Protein AF-A0A8I2YPY8-F1 (afdb_monomer)

Structure (mmCIF, N/CA/C/O backbone):
data_AF-A0A8I2YPY8-F1
#
_entry.id   AF-A0A8I2YPY8-F1
#
loop_
_atom_site.group_PDB
_atom_site.id
_atom_site.type_symbol
_atom_site.label_atom_id
_atom_site.label_alt_id
_atom_site.label_comp_id
_atom_site.label_asym_id
_atom_site.label_entity_id
_atom_site.label_seq_id
_atom_site.pdbx_PDB_ins_code
_atom_site.Cartn_x
_atom_site.Cartn_y
_atom_site.Cartn_z
_atom_site.occupancy
_atom_site.B_iso_or_equiv
_atom_site.auth_seq_id
_atom_site.auth_comp_id
_atom_site.auth_asym_id
_atom_site.auth_atom_id
_atom_site.pdbx_PDB_model_num
ATOM 1 N N . MET A 1 1 ? 16.211 -20.954 -18.886 1.00 26.58 1 MET A N 1
ATOM 2 C CA . MET A 1 1 ? 17.318 -21.276 -17.960 1.00 26.58 1 MET A CA 1
ATOM 3 C C . MET A 1 1 ? 17.696 -19.974 -17.268 1.00 26.58 1 MET A C 1
ATOM 5 O O . MET A 1 1 ? 18.416 -19.173 -17.843 1.00 26.58 1 MET A O 1
ATOM 9 N N . TYR A 1 2 ? 17.068 -19.686 -16.128 1.00 25.72 2 TYR A N 1
ATOM 10 C CA . TYR A 1 2 ? 17.196 -18.400 -15.440 1.00 25.72 2 TYR A CA 1
ATOM 11 C C . TYR A 1 2 ? 18.344 -18.496 -14.439 1.00 25.72 2 TYR A C 1
ATOM 13 O O . TYR A 1 2 ? 18.304 -19.330 -13.537 1.00 25.72 2 TYR A O 1
ATOM 21 N N . ARG A 1 3 ? 19.395 -17.694 -14.635 1.00 23.28 3 ARG A N 1
ATOM 22 C CA . ARG A 1 3 ? 20.468 -17.561 -13.651 1.00 23.28 3 ARG A CA 1
ATOM 23 C C . ARG A 1 3 ? 19.972 -16.679 -12.515 1.00 23.28 3 ARG A C 1
ATOM 25 O O . ARG A 1 3 ? 19.806 -15.475 -12.673 1.00 23.28 3 ARG A O 1
ATOM 32 N N . VAL A 1 4 ? 19.721 -17.347 -11.398 1.00 34.75 4 VAL A N 1
ATOM 33 C CA . VAL A 1 4 ? 19.635 -16.792 -10.054 1.00 34.75 4 VAL A CA 1
ATOM 34 C C . VAL A 1 4 ? 20.988 -16.155 -9.744 1.00 34.75 4 VAL A C 1
ATOM 36 O O . VAL A 1 4 ? 22.001 -16.849 -9.782 1.00 34.75 4 VAL A O 1
ATOM 39 N N . HIS A 1 5 ? 21.007 -14.854 -9.465 1.00 34.16 5 HIS A N 1
ATOM 40 C CA . HIS A 1 5 ? 22.050 -14.285 -8.622 1.00 34.16 5 HIS A CA 1
ATOM 41 C C . HIS A 1 5 ? 21.446 -14.102 -7.234 1.00 34.16 5 HIS A C 1
ATOM 43 O O . HIS A 1 5 ? 20.572 -13.265 -7.032 1.00 34.16 5 HIS A O 1
ATOM 49 N N . ASP A 1 6 ? 21.877 -14.998 -6.348 1.00 32.88 6 ASP A N 1
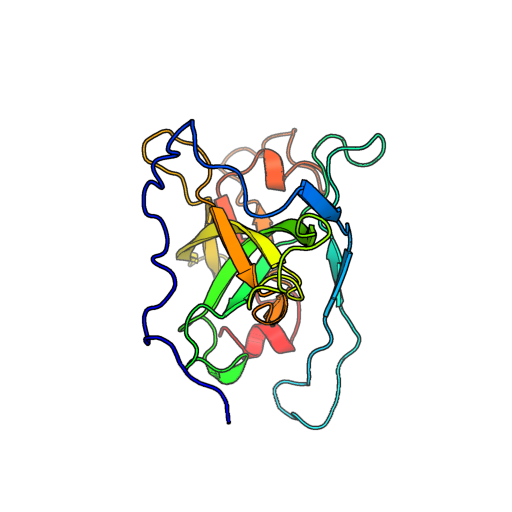ATOM 50 C CA . ASP A 1 6 ? 22.008 -14.834 -4.905 1.00 32.88 6 ASP A CA 1
ATOM 51 C C . ASP A 1 6 ? 20.816 -14.208 -4.186 1.00 32.88 6 ASP A C 1
ATOM 53 O O . ASP A 1 6 ? 20.856 -13.043 -3.807 1.00 32.88 6 ASP A O 1
ATOM 57 N N . GLY A 1 7 ? 19.762 -15.016 -4.004 1.00 31.50 7 GLY A N 1
ATOM 58 C CA . GLY A 1 7 ? 19.316 -15.544 -2.697 1.00 31.50 7 GLY A CA 1
ATOM 59 C C . GLY A 1 7 ? 19.233 -14.623 -1.474 1.00 31.50 7 GLY A C 1
ATOM 60 O O . GLY A 1 7 ? 19.036 -15.112 -0.364 1.00 31.50 7 GLY A O 1
ATOM 61 N N . HIS A 1 8 ? 19.374 -13.318 -1.638 1.00 29.94 8 HIS A N 1
ATOM 62 C CA . HIS A 1 8 ? 19.249 -12.338 -0.587 1.00 29.94 8 HIS A CA 1
ATOM 63 C C . HIS A 1 8 ? 17.938 -11.593 -0.809 1.00 29.94 8 HIS A C 1
ATOM 65 O O . HIS A 1 8 ? 17.768 -10.976 -1.865 1.00 29.94 8 HIS A O 1
ATOM 71 N N . PRO A 1 9 ? 17.004 -11.611 0.162 1.00 36.78 9 PRO A N 1
ATOM 72 C CA . PRO A 1 9 ? 15.927 -10.638 0.141 1.00 36.78 9 PRO A CA 1
ATOM 73 C C . PRO A 1 9 ? 16.576 -9.257 0.023 1.00 36.78 9 PRO A C 1
ATOM 75 O O . PRO A 1 9 ? 17.546 -8.972 0.733 1.00 36.78 9 PRO A O 1
ATOM 78 N N . LEU A 1 10 ? 16.082 -8.429 -0.907 1.00 41.66 10 LEU A N 1
ATOM 79 C CA . LEU A 1 10 ? 16.447 -7.014 -0.992 1.00 41.66 10 LEU A CA 1
ATOM 80 C C . LEU A 1 10 ? 16.488 -6.475 0.436 1.00 41.66 10 LEU A C 1
ATOM 82 O O . LEU A 1 10 ? 15.479 -6.539 1.129 1.00 41.66 10 LEU A O 1
ATOM 86 N N . GLN A 1 11 ? 17.663 -6.050 0.907 1.00 34.75 11 GLN A N 1
ATOM 87 C CA . GLN A 1 11 ? 17.856 -5.699 2.309 1.00 34.75 11 GLN A CA 1
ATOM 88 C C . GLN A 1 11 ? 16.895 -4.560 2.677 1.00 34.75 11 GLN A C 1
ATOM 90 O O . GLN A 1 11 ? 17.083 -3.404 2.289 1.00 34.75 11 GLN A O 1
ATOM 95 N N . ILE A 1 12 ? 15.830 -4.919 3.392 1.00 46.75 12 ILE A N 1
ATOM 96 C CA . ILE A 1 12 ? 14.710 -4.035 3.702 1.00 46.75 12 ILE A CA 1
ATOM 97 C C . ILE A 1 12 ? 15.176 -3.025 4.757 1.00 46.75 12 ILE A C 1
ATOM 99 O O . ILE A 1 12 ? 15.663 -3.397 5.823 1.00 46.75 12 ILE A O 1
ATOM 103 N N . GLY A 1 13 ? 15.023 -1.728 4.475 1.00 45.50 13 GLY A N 1
ATOM 104 C CA . GLY A 1 13 ? 15.116 -0.678 5.501 1.00 45.50 13 GLY A CA 1
ATOM 105 C C . GLY A 1 13 ? 16.490 -0.087 5.829 1.00 45.50 13 GLY A C 1
ATOM 106 O O . GLY A 1 13 ? 16.556 0.825 6.656 1.00 45.50 13 GLY A O 1
ATOM 107 N N . GLY A 1 14 ? 17.573 -0.497 5.164 1.00 46.59 14 GLY A N 1
ATOM 108 C CA . GLY A 1 14 ? 18.892 0.124 5.356 1.00 46.59 14 GLY A CA 1
ATOM 109 C C . GLY A 1 14 ? 18.934 1.614 4.947 1.00 46.59 14 GLY A C 1
ATOM 110 O O . GLY A 1 14 ? 18.171 2.045 4.068 1.00 46.59 14 GLY A O 1
ATOM 111 N N . PRO A 1 15 ? 19.793 2.453 5.560 1.00 47.84 15 PRO A N 1
ATOM 112 C CA . PRO A 1 15 ? 20.171 3.739 4.981 1.00 47.84 15 PRO A CA 1
ATOM 113 C C . PRO A 1 15 ? 20.923 3.467 3.673 1.00 47.84 15 PRO A C 1
ATOM 115 O O . PRO A 1 15 ? 22.018 2.914 3.696 1.00 47.84 15 PRO A O 1
ATOM 118 N N . ARG A 1 16 ? 20.345 3.834 2.526 1.00 59.84 16 ARG A N 1
ATOM 119 C CA . ARG A 1 16 ? 21.090 3.837 1.262 1.00 59.84 16 ARG A CA 1
ATOM 120 C C . ARG A 1 16 ? 21.824 5.169 1.186 1.00 59.84 16 ARG A C 1
ATOM 122 O O . ARG A 1 16 ? 21.185 6.212 1.068 1.00 59.84 16 ARG A O 1
ATOM 129 N N . GLN A 1 17 ? 23.143 5.136 1.353 1.00 47.81 17 GLN A N 1
ATOM 130 C CA . GLN A 1 17 ? 23.977 6.308 1.115 1.00 47.81 17 GLN A CA 1
ATOM 131 C C . GLN A 1 17 ? 23.918 6.617 -0.381 1.00 47.81 17 GLN A C 1
ATOM 133 O O . GLN A 1 17 ? 24.268 5.782 -1.208 1.00 47.81 17 GLN A O 1
ATOM 138 N N . TYR A 1 18 ? 23.402 7.794 -0.718 1.00 51.56 18 TYR A N 1
ATOM 139 C CA . TYR A 1 18 ? 23.468 8.320 -2.072 1.00 51.56 18 TYR A CA 1
ATOM 140 C C . TYR A 1 18 ? 24.890 8.840 -2.289 1.00 51.56 18 TYR A C 1
ATOM 142 O O . TYR A 1 18 ? 25.281 9.832 -1.672 1.00 51.56 18 TYR A O 1
ATOM 150 N N . LEU A 1 19 ? 25.677 8.150 -3.115 1.00 56.00 19 LEU A N 1
ATOM 151 C CA . LEU A 1 19 ? 26.929 8.695 -3.632 1.00 56.00 19 LEU A CA 1
ATOM 152 C C . LEU A 1 19 ? 26.553 9.740 -4.683 1.00 56.00 19 LEU A C 1
ATOM 154 O O . LEU A 1 19 ? 25.942 9.416 -5.696 1.00 56.00 19 LEU A O 1
ATOM 158 N N . ALA A 1 20 ? 26.864 11.005 -4.400 1.00 54.31 20 ALA A N 1
ATOM 159 C CA . ALA A 1 20 ? 26.335 12.149 -5.138 1.00 54.31 20 ALA A CA 1
ATOM 160 C C . ALA A 1 20 ? 26.723 12.214 -6.630 1.00 54.31 20 ALA A C 1
ATOM 162 O O . ALA A 1 20 ? 26.089 12.964 -7.367 1.00 54.31 20 ALA A O 1
ATOM 163 N N . ASP A 1 21 ? 27.687 11.398 -7.066 1.00 57.81 21 ASP A N 1
ATOM 164 C CA . ASP A 1 21 ? 28.259 11.397 -8.420 1.00 57.81 21 ASP A CA 1
ATOM 165 C C . ASP A 1 21 ? 27.916 10.155 -9.265 1.00 57.81 21 ASP A C 1
ATOM 167 O O . ASP A 1 21 ? 28.409 10.005 -10.387 1.00 57.81 21 ASP A O 1
ATOM 171 N N . GLU A 1 22 ? 27.062 9.248 -8.779 1.00 66.31 22 GLU A N 1
ATOM 172 C CA . GLU A 1 22 ? 26.645 8.106 -9.595 1.00 66.31 22 GLU A CA 1
ATOM 173 C C . GLU A 1 22 ? 25.542 8.502 -10.581 1.00 66.31 22 GLU A C 1
ATOM 175 O O . GLU A 1 22 ? 24.447 8.931 -10.212 1.00 66.31 22 GLU A O 1
ATOM 180 N N . HIS A 1 23 ? 25.831 8.328 -11.872 1.00 75.94 23 HIS A N 1
ATOM 181 C CA . HIS A 1 23 ? 24.826 8.461 -12.917 1.00 75.94 23 HIS A CA 1
ATOM 182 C C . HIS A 1 23 ? 23.748 7.398 -12.700 1.00 75.94 23 HIS A C 1
ATOM 184 O O . HIS A 1 23 ? 24.044 6.201 -12.665 1.00 75.94 23 HIS A O 1
ATOM 190 N N . LEU A 1 24 ? 22.488 7.828 -12.579 1.00 81.44 24 LEU A N 1
ATOM 191 C CA . LEU A 1 24 ? 21.370 6.894 -12.536 1.00 81.44 24 LEU A CA 1
ATOM 192 C C . LEU A 1 24 ? 21.391 6.047 -13.812 1.00 81.44 24 LEU A C 1
ATOM 194 O O . LEU A 1 24 ? 21.576 6.585 -14.906 1.00 81.44 24 LEU A O 1
ATOM 198 N N . PRO A 1 25 ? 21.137 4.735 -13.720 1.00 83.62 25 PRO A N 1
ATOM 199 C CA . PRO A 1 25 ? 21.186 3.877 -14.894 1.00 83.62 25 PRO A CA 1
ATOM 200 C C . PRO A 1 25 ? 19.948 4.044 -15.802 1.00 83.62 25 PRO A C 1
ATOM 202 O O . PRO A 1 25 ? 19.747 3.276 -16.739 1.00 83.62 25 PRO A O 1
ATOM 205 N N . PHE A 1 26 ? 19.098 5.036 -15.527 1.00 87.06 26 PHE A N 1
ATOM 206 C CA . PHE A 1 26 ? 17.907 5.403 -16.285 1.00 87.06 26 PHE A CA 1
ATOM 207 C C . PHE A 1 26 ? 17.817 6.926 -16.436 1.00 87.06 26 PHE A C 1
ATOM 209 O O . PHE A 1 26 ? 18.228 7.671 -15.551 1.00 87.06 26 PHE A O 1
ATOM 216 N N . GLU A 1 27 ? 17.223 7.392 -17.536 1.00 88.62 27 GLU A N 1
ATOM 217 C CA . GLU A 1 27 ? 17.021 8.831 -17.794 1.00 88.62 27 GLU A CA 1
ATOM 218 C C . GLU A 1 27 ? 15.615 9.299 -17.423 1.00 88.62 27 GLU A C 1
ATOM 220 O O . GLU A 1 27 ? 15.387 10.472 -17.126 1.00 88.62 27 GLU A O 1
ATOM 225 N N . LYS A 1 28 ? 14.632 8.399 -17.519 1.00 90.88 28 LYS A N 1
ATOM 226 C CA . LYS A 1 28 ? 13.213 8.735 -17.386 1.00 90.88 28 LYS A CA 1
ATOM 227 C C . LYS A 1 28 ? 12.480 7.663 -16.608 1.00 90.88 28 LYS A C 1
ATOM 229 O O . LYS A 1 28 ? 12.848 6.494 -16.644 1.00 90.88 28 LYS A O 1
ATOM 234 N N . LEU A 1 29 ? 11.390 8.068 -15.969 1.00 92.69 29 LEU A N 1
ATOM 235 C CA . LEU A 1 29 ? 10.408 7.159 -15.398 1.00 92.69 29 LEU A CA 1
ATOM 236 C C . LEU A 1 29 ? 9.106 7.300 -16.184 1.00 92.69 29 LEU A C 1
ATOM 238 O O . LEU A 1 29 ? 8.560 8.397 -16.295 1.00 92.69 29 LEU A O 1
ATOM 242 N N . GLN A 1 30 ? 8.595 6.193 -16.714 1.00 95.12 30 GLN A N 1
ATOM 243 C CA . GLN A 1 30 ? 7.176 6.105 -17.059 1.00 95.12 30 GLN A CA 1
ATOM 244 C C . GLN A 1 30 ? 6.395 5.822 -15.786 1.00 95.12 30 GLN A C 1
ATOM 246 O O . GLN A 1 30 ? 6.848 5.016 -14.978 1.00 95.12 30 GLN A O 1
ATOM 251 N N . THR A 1 31 ? 5.254 6.482 -15.595 1.00 96.12 31 THR A N 1
ATOM 252 C CA . THR A 1 31 ? 4.477 6.395 -14.356 1.00 96.12 31 THR A CA 1
ATOM 253 C C . THR A 1 31 ? 3.011 6.083 -14.631 1.00 96.12 31 THR A C 1
ATOM 255 O O . THR A 1 31 ? 2.462 6.437 -15.674 1.00 96.12 31 THR A O 1
ATOM 258 N N . TRP A 1 32 ? 2.376 5.408 -13.674 1.00 97.62 32 TRP A N 1
ATOM 259 C CA . TRP A 1 32 ? 0.960 5.050 -13.708 1.00 97.62 32 TRP A CA 1
ATOM 260 C C . TRP A 1 32 ? 0.282 5.444 -12.398 1.00 97.62 32 TRP A C 1
ATOM 262 O O . TRP A 1 32 ? 0.900 5.446 -11.333 1.00 97.62 32 TRP A O 1
ATOM 272 N N . HIS A 1 33 ? -1.015 5.751 -12.477 1.00 96.75 33 HIS A N 1
ATOM 273 C CA . HIS A 1 33 ? -1.816 6.170 -11.320 1.00 96.75 33 HIS A CA 1
ATOM 274 C C . HIS A 1 33 ? -2.813 5.123 -10.838 1.00 96.75 33 HIS A C 1
ATOM 276 O O . HIS A 1 33 ? -3.497 5.350 -9.840 1.00 96.75 33 HIS A O 1
ATOM 282 N N . LYS A 1 34 ? -2.930 4.004 -11.553 1.00 96.44 34 LYS A N 1
ATOM 283 C CA . LYS A 1 34 ? -3.838 2.907 -11.228 1.00 96.44 34 LYS A CA 1
ATOM 284 C C . LYS A 1 34 ? -3.232 1.579 -11.656 1.00 96.44 34 LYS A C 1
ATOM 286 O O . LYS A 1 34 ? -2.531 1.525 -12.664 1.00 96.44 34 LYS A O 1
ATOM 291 N N . VAL A 1 35 ? -3.564 0.523 -10.929 1.00 96.69 35 VAL A N 1
ATOM 292 C CA . VAL A 1 35 ? -3.343 -0.866 -11.338 1.00 96.69 35 VAL A CA 1
ATOM 293 C C . VAL A 1 35 ? -4.589 -1.681 -11.017 1.00 96.69 35 VAL A C 1
ATOM 295 O O . VAL A 1 35 ? -5.248 -1.447 -10.004 1.00 96.69 35 VAL A O 1
ATOM 298 N N . TYR A 1 36 ? -4.921 -2.617 -11.899 1.00 96.44 36 TYR A N 1
ATOM 299 C CA . TYR A 1 36 ? -5.995 -3.574 -11.680 1.00 96.44 36 TYR A CA 1
ATOM 300 C C . TYR A 1 36 ? -5.391 -4.876 -11.180 1.00 96.44 36 TYR A C 1
ATOM 302 O O . TYR A 1 36 ? -4.478 -5.420 -11.799 1.00 96.44 36 TYR A O 1
ATOM 310 N N . LEU A 1 37 ? -5.901 -5.362 -10.059 1.00 94.25 37 LEU A N 1
ATOM 311 C CA . LEU A 1 37 ? -5.469 -6.600 -9.445 1.00 94.25 37 LEU A CA 1
ATOM 312 C C . LEU A 1 37 ? -6.621 -7.595 -9.502 1.00 94.25 37 LEU A C 1
ATOM 314 O O . LEU A 1 37 ? -7.691 -7.339 -8.954 1.00 94.25 37 LEU A O 1
ATOM 318 N N . GLN A 1 38 ? -6.410 -8.722 -10.173 1.00 93.81 38 GLN A N 1
ATOM 319 C CA . GLN A 1 38 ? -7.383 -9.804 -10.215 1.00 93.81 38 GLN A CA 1
ATOM 320 C C . GLN A 1 38 ? -6.888 -10.970 -9.372 1.00 93.81 38 GLN A C 1
ATOM 322 O O . GLN A 1 38 ? -5.791 -11.486 -9.581 1.00 93.81 38 GLN A O 1
ATOM 327 N N . GLN A 1 39 ? -7.714 -11.373 -8.417 1.00 91.62 39 GLN A N 1
ATOM 328 C CA . GLN A 1 39 ? -7.437 -12.495 -7.534 1.00 91.62 39 GLN A CA 1
ATOM 329 C C . GLN A 1 39 ? -8.287 -13.704 -7.920 1.00 91.62 39 GLN A C 1
ATOM 331 O O . GLN A 1 39 ? -9.154 -13.631 -8.790 1.00 91.62 39 GLN A O 1
ATOM 336 N N . LYS A 1 40 ? -8.025 -14.827 -7.261 1.00 91.62 40 LYS A N 1
ATOM 337 C CA . LYS A 1 40 ? -8.838 -16.041 -7.331 1.00 91.62 40 LYS A CA 1
ATOM 338 C C . LYS A 1 40 ? -9.520 -16.250 -5.989 1.00 91.62 40 LYS A C 1
ATOM 340 O O . LYS A 1 40 ? -8.975 -15.817 -4.973 1.00 91.62 40 LYS A O 1
ATOM 345 N N . ALA A 1 41 ? -10.679 -16.900 -5.987 1.00 92.31 41 ALA A N 1
ATOM 346 C CA . ALA A 1 41 ? -11.388 -17.189 -4.749 1.00 92.31 41 ALA A CA 1
ATOM 347 C C . ALA A 1 41 ? -10.515 -18.037 -3.808 1.00 92.31 41 ALA A C 1
ATOM 349 O O . ALA A 1 41 ? -9.743 -18.897 -4.244 1.00 92.31 41 ALA A O 1
ATOM 350 N N . TYR A 1 42 ? -10.632 -17.781 -2.508 1.00 90.81 42 TYR A N 1
ATOM 351 C CA . TYR A 1 42 ? -9.841 -18.418 -1.463 1.00 90.81 42 TYR A CA 1
ATOM 352 C C . TYR A 1 42 ? -10.099 -19.927 -1.411 1.00 90.81 42 TYR A C 1
ATOM 354 O O . TYR A 1 42 ? -9.158 -20.711 -1.371 1.00 90.81 42 TYR A O 1
ATOM 362 N N . HIS A 1 43 ? -11.371 -20.338 -1.456 1.00 90.25 43 HIS A N 1
ATOM 363 C CA . HIS A 1 43 ? -11.767 -21.753 -1.407 1.00 90.25 43 HIS A CA 1
ATOM 364 C C . HIS A 1 43 ? -11.819 -22.435 -2.782 1.00 90.25 43 HIS A C 1
ATOM 366 O O . HIS A 1 43 ? -11.922 -23.656 -2.849 1.00 90.25 43 HIS A O 1
ATOM 372 N N . ASP A 1 44 ? -11.750 -21.665 -3.869 1.00 91.62 44 ASP A N 1
ATOM 373 C CA . ASP A 1 44 ? -11.741 -22.182 -5.235 1.00 91.62 44 ASP A CA 1
ATOM 374 C C . ASP A 1 44 ? -10.762 -21.384 -6.104 1.00 91.62 44 ASP A C 1
ATOM 376 O O . ASP A 1 44 ? -11.094 -20.373 -6.727 1.00 91.62 44 ASP A O 1
ATOM 380 N N . HIS A 1 45 ? -9.530 -21.883 -6.186 1.00 86.06 45 HIS A N 1
ATOM 381 C CA . HIS A 1 45 ? -8.454 -21.259 -6.955 1.00 86.06 45 HIS A CA 1
ATOM 382 C C . HIS A 1 45 ? -8.625 -21.361 -8.483 1.00 86.06 45 HIS A C 1
ATOM 384 O O . HIS A 1 45 ? -7.753 -20.902 -9.237 1.00 86.06 45 HIS A O 1
ATOM 390 N N . THR A 1 46 ? -9.707 -21.971 -8.966 1.00 91.56 46 THR A N 1
ATOM 391 C CA . THR A 1 46 ? -10.050 -21.974 -10.392 1.00 91.56 46 THR A CA 1
ATOM 392 C C . THR A 1 46 ? -10.936 -20.791 -10.761 1.00 91.56 46 THR A C 1
ATOM 394 O O . THR A 1 46 ? -10.847 -20.303 -11.887 1.00 91.56 46 THR A O 1
ATOM 397 N N . THR A 1 47 ? -11.693 -20.258 -9.798 1.00 94.44 47 THR A N 1
ATOM 398 C CA . THR A 1 47 ? -12.616 -19.146 -10.013 1.00 94.44 47 THR A CA 1
ATOM 399 C C . THR A 1 47 ? -11.900 -17.796 -9.872 1.00 94.44 47 THR A C 1
ATOM 401 O O . THR A 1 47 ? -11.457 -17.445 -8.771 1.00 94.44 47 THR A O 1
ATOM 404 N N . PRO A 1 48 ? -11.775 -17.001 -10.954 1.00 94.06 48 PRO A N 1
ATOM 405 C CA . PRO A 1 48 ? -11.291 -15.632 -10.859 1.00 94.06 48 PRO A CA 1
ATOM 406 C C . PRO A 1 48 ? -12.351 -14.734 -10.212 1.00 94.06 48 PRO A C 1
ATOM 408 O O . PRO A 1 48 ? -13.540 -14.818 -10.516 1.00 94.06 48 PRO A O 1
ATOM 411 N N . LEU A 1 49 ? -11.907 -13.838 -9.339 1.00 93.62 49 LEU A N 1
ATOM 412 C CA . LEU A 1 49 ? -12.737 -12.797 -8.743 1.00 93.62 49 LEU A CA 1
ATOM 413 C C . LEU A 1 49 ? -12.786 -11.561 -9.657 1.00 93.62 49 LEU A C 1
ATOM 415 O O . LEU A 1 49 ? -11.943 -11.410 -10.552 1.00 93.62 49 LEU A O 1
ATOM 419 N N . PRO A 1 50 ? -13.743 -10.642 -9.446 1.00 94.19 50 PRO A N 1
ATOM 420 C CA . PRO A 1 50 ? -13.699 -9.326 -10.070 1.00 94.19 50 PRO A CA 1
ATOM 421 C C . PRO A 1 50 ? -12.378 -8.609 -9.769 1.00 94.19 50 PRO A C 1
ATOM 423 O O . PRO A 1 50 ? -11.840 -8.696 -8.665 1.00 94.19 50 PRO A O 1
ATOM 426 N N . SER A 1 51 ? -11.848 -7.879 -10.750 1.00 94.75 51 SER A N 1
ATOM 427 C CA . SER A 1 51 ? -10.632 -7.093 -10.549 1.00 94.75 51 SER A CA 1
ATOM 428 C C . SER A 1 51 ? -10.877 -5.931 -9.588 1.00 94.75 51 SER A C 1
ATOM 430 O O . SER A 1 51 ? -11.834 -5.171 -9.757 1.00 94.75 51 SER A O 1
ATOM 432 N N . GLN A 1 52 ? -9.960 -5.725 -8.654 1.00 94.06 52 GLN A N 1
ATOM 433 C CA . GLN A 1 52 ? -9.932 -4.569 -7.769 1.00 94.06 52 GLN A CA 1
ATOM 434 C C . GLN A 1 52 ? -9.005 -3.496 -8.342 1.00 94.06 52 GLN A C 1
ATOM 436 O O . GLN A 1 52 ? -7.935 -3.798 -8.870 1.00 94.06 52 GLN A O 1
ATOM 441 N N . THR A 1 53 ? -9.407 -2.229 -8.249 1.00 96.44 53 THR A N 1
ATOM 442 C CA . THR A 1 53 ? -8.567 -1.102 -8.683 1.00 96.44 53 THR A CA 1
ATOM 443 C C . THR A 1 53 ? -7.784 -0.559 -7.496 1.00 96.44 53 THR A C 1
ATOM 445 O O . THR A 1 53 ? -8.398 -0.086 -6.543 1.00 96.44 53 THR A O 1
ATOM 448 N N . LEU A 1 54 ? -6.456 -0.550 -7.589 1.00 96.88 54 LEU A N 1
ATOM 449 C CA . LEU A 1 54 ? -5.574 0.158 -6.661 1.00 96.88 54 LEU A CA 1
ATOM 450 C C . LEU A 1 54 ? -5.139 1.487 -7.277 1.00 96.88 54 LEU A C 1
ATOM 452 O O . LEU A 1 54 ? -4.730 1.541 -8.438 1.00 96.88 54 LEU A O 1
ATOM 456 N N . ASN A 1 55 ? -5.220 2.561 -6.501 1.00 96.56 55 ASN A N 1
ATOM 457 C CA . ASN A 1 55 ? -4.923 3.927 -6.909 1.00 96.56 55 ASN A CA 1
ATOM 458 C C . ASN A 1 55 ? -3.602 4.402 -6.303 1.00 96.56 55 ASN A C 1
ATOM 460 O O . ASN A 1 55 ? -3.322 4.194 -5.124 1.00 96.56 55 ASN A O 1
ATOM 464 N N . VAL A 1 56 ? -2.816 5.082 -7.134 1.00 96.06 56 VAL A N 1
ATOM 465 C CA . VAL A 1 56 ? -1.508 5.662 -6.811 1.00 96.06 56 VAL A CA 1
ATOM 466 C C . VAL A 1 56 ? -1.400 7.028 -7.488 1.00 96.06 56 VAL A C 1
ATOM 468 O O . VAL A 1 56 ? -0.583 7.275 -8.377 1.00 96.06 56 VAL A O 1
ATOM 471 N N . CYS A 1 57 ? -2.323 7.914 -7.135 1.00 94.25 57 CYS A N 1
ATOM 472 C CA . CYS A 1 57 ? -2.453 9.221 -7.757 1.00 94.25 57 CYS A CA 1
ATOM 473 C C . CYS A 1 57 ? -1.761 10.286 -6.894 1.00 94.25 57 CYS A C 1
ATOM 475 O O . CYS A 1 57 ? -2.101 10.417 -5.715 1.00 94.25 57 CYS A O 1
ATOM 477 N N . PRO A 1 58 ? -0.804 11.057 -7.442 1.00 93.88 58 PRO A N 1
ATOM 478 C CA . PRO A 1 58 ? -0.231 12.193 -6.737 1.00 93.88 58 PRO A CA 1
ATOM 479 C C . PRO A 1 58 ? -1.277 13.289 -6.491 1.00 93.88 58 PRO A C 1
ATOM 481 O O . PRO A 1 58 ? -2.376 13.233 -7.051 1.00 93.88 58 PRO A O 1
ATOM 484 N N . PRO A 1 59 ? -0.952 14.291 -5.655 1.00 94.88 59 PRO A N 1
ATOM 485 C CA . PRO A 1 59 ? -1.821 15.434 -5.443 1.00 94.88 59 PRO A CA 1
ATOM 486 C C . PRO A 1 59 ? -2.305 16.069 -6.747 1.00 94.88 59 PRO A C 1
ATOM 488 O O . PRO A 1 59 ? -1.517 16.343 -7.650 1.00 94.88 59 PRO A O 1
ATOM 491 N N . ASN A 1 60 ? -3.608 16.311 -6.827 1.00 92.56 60 ASN A N 1
ATOM 492 C CA . ASN A 1 60 ? -4.266 17.000 -7.932 1.00 92.56 60 ASN A CA 1
ATOM 493 C C . ASN A 1 60 ? -5.465 17.809 -7.385 1.00 92.56 60 ASN A C 1
ATOM 495 O O . ASN A 1 60 ? -5.751 17.712 -6.187 1.00 92.56 60 ASN A O 1
ATOM 499 N N . PRO A 1 61 ? -6.165 18.612 -8.206 1.00 92.75 61 PRO A N 1
ATOM 500 C CA . PRO A 1 61 ? -7.279 19.434 -7.726 1.00 92.75 61 PRO A CA 1
ATOM 501 C C . PRO A 1 61 ? -8.396 18.653 -7.007 1.00 92.75 61 PRO A C 1
ATOM 503 O O . PRO A 1 61 ? -8.953 19.153 -6.033 1.00 92.75 61 PRO A O 1
ATOM 506 N N . ASP A 1 62 ? -8.676 17.411 -7.414 1.00 89.50 62 ASP A N 1
ATOM 507 C CA . ASP A 1 62 ? -9.698 16.560 -6.783 1.00 89.50 62 ASP A CA 1
ATOM 508 C C . ASP A 1 62 ? -9.198 15.880 -5.492 1.00 89.50 62 ASP A C 1
ATOM 510 O O . ASP A 1 62 ? -9.978 15.577 -4.577 1.00 89.50 62 ASP A O 1
ATOM 514 N N . TRP A 1 63 ? -7.886 15.648 -5.416 1.00 90.50 63 TRP A N 1
ATOM 515 C CA . TRP A 1 63 ? -7.180 14.941 -4.351 1.00 90.50 63 TRP A CA 1
ATOM 516 C C . TRP A 1 63 ? -5.962 15.745 -3.903 1.00 90.50 63 TRP A C 1
ATOM 518 O O . TRP A 1 63 ? -4.830 15.412 -4.234 1.00 90.50 63 TRP A O 1
ATOM 528 N N . LEU A 1 64 ? -6.168 16.787 -3.093 1.00 93.00 64 LEU A N 1
ATOM 529 C CA . LEU A 1 64 ? -5.096 17.695 -2.646 1.00 93.00 64 LEU A CA 1
ATOM 530 C C . LEU A 1 64 ? -3.938 17.008 -1.900 1.00 93.00 64 LEU A C 1
ATOM 532 O O . LEU A 1 64 ? -2.854 17.575 -1.773 1.00 93.00 64 LEU A O 1
ATOM 536 N N . LYS A 1 65 ? -4.165 15.804 -1.367 1.00 93.38 65 LYS A N 1
ATOM 537 C CA . LYS A 1 65 ? -3.147 14.986 -0.690 1.00 93.38 65 LYS A CA 1
ATOM 538 C C . LYS A 1 65 ? -2.740 13.738 -1.478 1.00 93.38 65 LYS A C 1
ATOM 540 O O . LYS A 1 65 ? -1.956 12.930 -0.985 1.00 93.38 65 LYS A O 1
ATOM 545 N N . GLY A 1 66 ? -3.223 13.616 -2.710 1.00 94.31 66 GLY A N 1
ATOM 546 C CA . GLY A 1 66 ? -3.138 12.406 -3.513 1.00 94.31 66 GLY A CA 1
ATOM 547 C C . GLY A 1 66 ? -4.133 11.341 -3.056 1.00 94.31 66 GLY A C 1
ATOM 548 O O . GLY A 1 66 ? -4.863 11.511 -2.076 1.00 94.31 66 GLY A O 1
ATOM 549 N N . ARG A 1 67 ? -4.168 10.239 -3.798 1.00 94.44 67 ARG A N 1
ATOM 550 C CA . ARG A 1 67 ? -4.977 9.058 -3.505 1.00 94.44 67 ARG A CA 1
ATOM 551 C C . ARG A 1 67 ? -4.088 7.831 -3.597 1.00 94.44 67 ARG A C 1
ATOM 553 O O . ARG A 1 67 ? -3.647 7.475 -4.688 1.00 94.44 67 ARG A O 1
ATOM 560 N N . TYR A 1 68 ? -3.858 7.208 -2.454 1.00 96.25 68 TYR A N 1
ATOM 561 C CA . TYR A 1 68 ? -2.918 6.111 -2.300 1.00 96.25 68 TYR A CA 1
ATOM 562 C C . TYR A 1 68 ? -3.608 4.977 -1.559 1.00 96.25 68 TYR A C 1
ATOM 564 O O . TYR A 1 68 ? -3.957 5.128 -0.388 1.00 96.25 68 TYR A O 1
ATOM 572 N N . ASP A 1 69 ? -3.834 3.871 -2.256 1.00 96.94 69 ASP A N 1
ATOM 573 C CA . ASP A 1 69 ? -4.396 2.674 -1.645 1.00 96.94 69 ASP A CA 1
ATOM 574 C C . ASP A 1 69 ? -3.281 1.860 -0.972 1.00 96.94 69 ASP A C 1
ATOM 576 O O . ASP A 1 69 ? -2.118 1.882 -1.392 1.00 96.94 69 ASP A O 1
ATOM 580 N N . ALA A 1 70 ? -3.636 1.142 0.092 1.00 97.25 70 ALA A N 1
ATOM 581 C CA . ALA A 1 70 ? -2.748 0.175 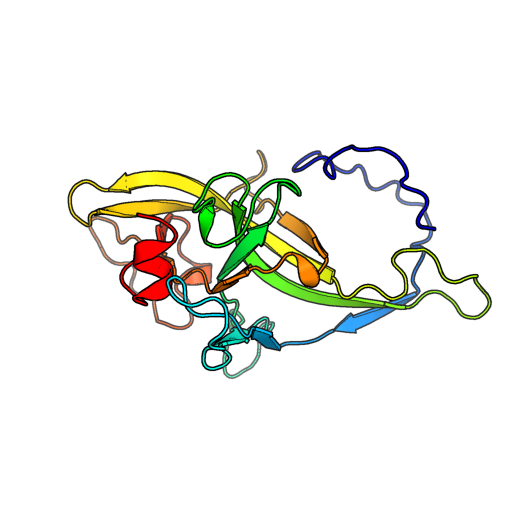0.716 1.00 97.25 70 ALA A CA 1
ATOM 582 C C . ALA A 1 70 ? -2.953 -1.216 0.110 1.00 97.25 70 ALA A C 1
ATOM 584 O O . ALA A 1 70 ? -4.046 -1.568 -0.332 1.00 97.25 70 ALA A O 1
ATOM 585 N N . ALA A 1 71 ? -1.887 -2.005 0.075 1.00 97.38 71 ALA A N 1
ATOM 586 C CA . ALA A 1 71 ? -1.868 -3.334 -0.505 1.00 97.38 71 ALA A CA 1
ATOM 587 C C . ALA A 1 71 ? -1.007 -4.285 0.325 1.00 97.38 71 ALA A C 1
ATOM 589 O O . ALA A 1 71 ? -0.075 -3.870 1.019 1.00 97.38 71 ALA A O 1
ATOM 590 N N . PHE A 1 72 ? -1.310 -5.573 0.204 1.00 97.00 72 PHE A N 1
ATOM 591 C CA . PHE A 1 72 ? -0.419 -6.634 0.643 1.00 97.00 72 PHE A CA 1
ATOM 592 C C . PHE A 1 72 ? 0.664 -6.848 -0.407 1.00 97.00 72 PHE A C 1
ATOM 594 O O . PHE A 1 72 ? 0.370 -6.986 -1.601 1.00 97.00 72 PHE A O 1
ATOM 601 N N . VAL A 1 73 ? 1.909 -6.887 0.048 1.00 96.94 73 VAL A N 1
ATOM 602 C CA . VAL A 1 73 ? 3.097 -7.104 -0.775 1.00 96.94 73 VAL A CA 1
ATOM 603 C C . VAL A 1 73 ? 3.779 -8.369 -0.289 1.00 96.94 73 VAL A C 1
ATOM 605 O O . VAL A 1 73 ? 4.050 -8.499 0.902 1.00 96.94 73 VAL A O 1
ATOM 608 N N . ASN A 1 74 ? 4.062 -9.298 -1.198 1.00 96.38 74 ASN A N 1
ATOM 609 C CA . ASN A 1 74 ? 4.865 -10.464 -0.859 1.00 96.38 74 ASN A CA 1
ATOM 610 C C . ASN A 1 74 ? 6.314 -10.033 -0.622 1.00 96.38 74 ASN A C 1
ATOM 612 O O . ASN A 1 74 ? 6.902 -9.414 -1.511 1.00 96.38 74 ASN A O 1
ATOM 616 N N . ILE A 1 75 ? 6.865 -10.339 0.548 1.00 94.69 75 ILE A N 1
ATOM 617 C CA . ILE A 1 75 ? 8.261 -10.036 0.911 1.00 94.69 75 ILE A CA 1
ATOM 618 C C . ILE A 1 75 ? 9.088 -11.303 1.148 1.00 94.69 75 ILE A C 1
ATOM 620 O O . ILE A 1 75 ? 10.296 -11.209 1.345 1.00 94.69 75 ILE A O 1
ATOM 624 N N . ASP A 1 76 ? 8.441 -12.466 1.105 1.00 94.50 76 ASP A N 1
ATOM 625 C CA . ASP A 1 76 ? 9.062 -13.781 1.171 1.00 94.50 76 ASP A CA 1
ATOM 626 C C . ASP A 1 76 ? 8.610 -14.614 -0.037 1.00 94.50 76 ASP A C 1
ATOM 628 O O . ASP A 1 76 ? 7.421 -14.8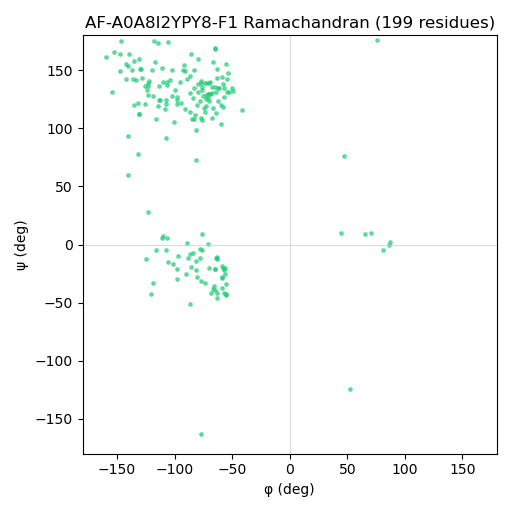61 -0.242 1.00 94.50 76 ASP A O 1
ATOM 632 N N . ASP A 1 77 ? 9.561 -15.062 -0.852 1.00 90.00 77 ASP A N 1
ATOM 633 C CA . ASP A 1 77 ? 9.280 -15.861 -2.047 1.00 90.00 77 ASP A CA 1
ATOM 634 C C . ASP A 1 77 ? 8.666 -17.231 -1.722 1.00 90.00 77 ASP A C 1
ATOM 636 O O . ASP A 1 77 ? 8.003 -17.830 -2.575 1.00 90.00 77 ASP A O 1
ATOM 640 N N . MET A 1 78 ? 8.842 -17.720 -0.492 1.00 93.75 78 MET A N 1
ATOM 641 C CA . MET A 1 78 ? 8.231 -18.965 -0.029 1.00 93.75 78 MET A CA 1
ATOM 642 C C . MET A 1 78 ? 6.779 -18.782 0.414 1.00 93.75 78 MET A C 1
ATOM 644 O O . MET A 1 78 ? 6.005 -19.748 0.404 1.00 93.75 78 MET A O 1
ATOM 648 N N . ALA A 1 79 ? 6.385 -17.558 0.768 1.00 93.88 79 ALA A N 1
ATOM 649 C CA . ALA A 1 79 ? 5.036 -17.264 1.210 1.00 93.88 79 ALA A CA 1
ATOM 650 C C . ALA A 1 79 ? 4.061 -17.219 0.028 1.00 93.88 79 ALA A C 1
ATOM 652 O O . ALA A 1 79 ? 4.315 -16.646 -1.037 1.00 93.88 79 ALA A O 1
ATOM 653 N N . LYS A 1 80 ? 2.901 -17.848 0.222 1.00 92.81 80 LYS A N 1
ATOM 654 C CA . LYS A 1 80 ? 1.873 -18.004 -0.806 1.00 92.81 80 LYS A CA 1
ATOM 655 C C . LYS A 1 80 ? 0.620 -17.270 -0.385 1.00 92.81 80 LYS A C 1
ATOM 657 O O . LYS A 1 80 ? -0.119 -17.739 0.472 1.00 92.81 80 LYS A O 1
ATOM 662 N N . TRP A 1 81 ? 0.328 -16.152 -1.031 1.00 91.75 81 TRP A N 1
ATOM 663 C CA . TRP A 1 81 ? -0.968 -15.505 -0.864 1.00 91.75 81 TRP A CA 1
ATOM 664 C C . TRP A 1 81 ? -2.092 -16.329 -1.522 1.00 91.75 81 TRP A C 1
ATOM 666 O O . TRP A 1 81 ? -1.901 -16.792 -2.650 1.00 91.75 81 TRP A O 1
ATOM 676 N N . PRO A 1 82 ? -3.280 -16.468 -0.904 1.00 92.62 82 PRO A N 1
ATOM 677 C CA . PRO A 1 82 ? -3.663 -16.001 0.437 1.00 92.62 82 PRO A CA 1
ATOM 678 C C . PRO A 1 82 ? -3.391 -17.010 1.573 1.00 92.62 82 PRO A C 1
ATOM 680 O O . PRO A 1 82 ? -3.727 -16.734 2.717 1.00 92.62 82 PRO A O 1
ATOM 683 N N . LEU A 1 83 ? -2.822 -18.182 1.278 1.00 91.94 83 LEU A N 1
ATOM 684 C CA . LEU A 1 83 ? -2.687 -19.309 2.215 1.00 91.94 83 LEU A CA 1
ATOM 685 C C . LEU A 1 83 ? -1.751 -19.040 3.404 1.00 91.94 83 LEU A C 1
ATOM 687 O O . LEU A 1 83 ? -2.021 -19.511 4.501 1.00 91.94 83 LEU A O 1
ATOM 691 N N . SER A 1 84 ? -0.670 -18.285 3.199 1.00 94.06 84 SER A N 1
ATOM 692 C CA . SER A 1 84 ? 0.267 -17.884 4.262 1.00 94.06 84 SER A CA 1
ATOM 693 C C . SER A 1 84 ? -0.257 -16.725 5.121 1.00 94.06 84 SER A C 1
ATOM 695 O O . SER A 1 84 ? 0.398 -16.317 6.075 1.00 94.06 84 SER A O 1
ATOM 697 N N . GLY A 1 85 ? -1.419 -16.159 4.786 1.00 93.19 85 GLY A N 1
ATOM 698 C CA . GLY A 1 85 ? -1.977 -15.000 5.470 1.00 93.19 85 GLY A CA 1
ATOM 699 C C . GLY A 1 85 ? -0.997 -13.834 5.578 1.00 93.19 85 GLY A C 1
ATOM 700 O O . GLY A 1 85 ? -0.500 -13.343 4.567 1.00 93.19 85 GLY A O 1
ATOM 701 N N . LEU A 1 86 ? -0.747 -13.367 6.804 1.00 93.75 86 LEU A N 1
ATOM 702 C CA . LEU A 1 86 ? 0.177 -12.255 7.072 1.00 93.75 86 LEU A CA 1
ATOM 703 C C . LEU A 1 86 ? 1.648 -12.687 7.117 1.00 93.75 86 LEU A C 1
ATOM 705 O O . LEU A 1 86 ? 2.534 -11.836 7.066 1.00 93.75 86 LEU A O 1
ATOM 709 N N . GLU A 1 87 ? 1.931 -13.985 7.211 1.00 94.75 87 GLU A N 1
ATOM 710 C CA . GLU A 1 87 ? 3.301 -14.487 7.223 1.00 94.75 87 GLU A CA 1
ATOM 711 C C . GLU A 1 87 ? 3.938 -14.304 5.840 1.00 94.75 87 GLU A C 1
ATOM 713 O O . GLU A 1 87 ? 3.334 -14.630 4.815 1.00 94.75 87 GLU A O 1
ATOM 718 N N . GLY A 1 88 ? 5.138 -13.715 5.805 1.00 94.50 88 GLY A N 1
ATOM 719 C CA . GLY A 1 88 ? 5.853 -13.400 4.564 1.00 94.50 88 GLY A CA 1
ATOM 720 C C . GLY A 1 88 ? 5.244 -12.267 3.727 1.00 94.50 88 GLY A C 1
ATOM 721 O O . GLY A 1 88 ? 5.685 -12.027 2.602 1.00 94.50 88 GLY A O 1
ATOM 722 N N . HIS A 1 89 ? 4.263 -11.537 4.267 1.00 95.69 89 HIS A N 1
ATOM 723 C CA . HIS A 1 89 ? 3.606 -10.424 3.586 1.00 95.69 89 HIS A CA 1
ATOM 724 C C . HIS A 1 89 ? 3.716 -9.128 4.395 1.00 95.69 89 HIS A C 1
ATOM 726 O O . HIS A 1 89 ? 3.530 -9.105 5.610 1.00 95.69 89 HIS A O 1
ATOM 732 N N . ALA A 1 90 ? 3.974 -8.020 3.706 1.00 95.75 90 ALA A N 1
ATOM 733 C CA . ALA A 1 90 ? 3.945 -6.680 4.279 1.00 95.75 90 ALA A CA 1
ATOM 734 C C . ALA A 1 90 ? 2.653 -5.951 3.896 1.00 95.75 90 ALA A C 1
ATOM 736 O O . ALA A 1 90 ? 2.106 -6.159 2.811 1.00 95.75 90 ALA A O 1
ATOM 737 N N . VAL A 1 91 ? 2.196 -5.048 4.766 1.00 96.88 91 VAL A N 1
ATOM 738 C CA . VAL A 1 91 ? 1.153 -4.072 4.431 1.00 96.88 91 VAL A CA 1
ATOM 739 C C . VAL A 1 91 ? 1.836 -2.763 4.069 1.00 96.88 91 VAL A C 1
ATOM 741 O O . VAL A 1 91 ? 2.551 -2.181 4.888 1.00 96.88 91 VAL A O 1
ATOM 744 N N . CYS A 1 92 ? 1.602 -2.285 2.850 1.00 97.19 92 CYS A N 1
ATOM 745 C CA . CYS A 1 92 ? 2.267 -1.100 2.322 1.00 97.19 92 CYS A CA 1
ATOM 746 C C . CYS A 1 92 ? 1.264 -0.153 1.659 1.00 97.19 92 CYS A C 1
ATOM 748 O O . CYS A 1 92 ? 0.361 -0.594 0.956 1.00 97.19 92 CYS A O 1
ATOM 750 N N . GLU A 1 93 ? 1.439 1.155 1.824 1.00 97.31 93 GLU A N 1
ATOM 751 C CA . GLU A 1 93 ? 0.746 2.165 1.023 1.00 97.31 93 GLU A CA 1
ATOM 752 C C . GLU A 1 93 ? 1.510 2.391 -0.280 1.00 97.31 93 GLU A C 1
ATOM 754 O O . GLU A 1 93 ? 2.710 2.677 -0.277 1.00 97.31 93 GLU A O 1
ATOM 759 N N . LEU A 1 94 ? 0.819 2.274 -1.410 1.00 97.31 94 LEU A N 1
ATOM 760 C CA . LEU A 1 94 ? 1.428 2.463 -2.719 1.00 97.31 94 LEU A CA 1
ATOM 761 C C . LEU A 1 94 ? 1.639 3.956 -2.979 1.00 97.31 94 LEU A C 1
ATOM 763 O O . LEU A 1 94 ? 0.729 4.750 -2.780 1.00 97.31 94 LEU A O 1
ATOM 767 N N . ARG A 1 95 ? 2.826 4.362 -3.439 1.00 95.94 95 ARG A N 1
ATOM 768 C CA . ARG A 1 95 ? 3.196 5.783 -3.602 1.00 95.94 95 ARG A CA 1
ATOM 769 C C . ARG A 1 95 ? 3.528 6.176 -5.033 1.00 95.94 95 ARG A C 1
ATOM 771 O O . ARG A 1 95 ? 3.245 7.308 -5.421 1.00 95.94 95 ARG A O 1
ATOM 778 N N . LEU A 1 96 ? 4.107 5.266 -5.811 1.00 96.88 96 LEU A N 1
ATOM 779 C CA . LEU A 1 96 ? 4.370 5.468 -7.235 1.00 96.88 96 LEU A CA 1
ATOM 780 C C . LEU A 1 96 ? 4.419 4.118 -7.945 1.00 96.88 96 LEU A C 1
ATOM 782 O O . LEU A 1 96 ? 5.146 3.241 -7.496 1.00 96.88 96 LEU A O 1
ATOM 786 N N . ILE A 1 97 ? 3.712 3.967 -9.063 1.00 97.62 97 ILE A N 1
ATOM 787 C CA . ILE A 1 97 ? 3.917 2.847 -9.991 1.00 97.62 97 ILE A CA 1
ATOM 788 C C . ILE A 1 97 ? 4.720 3.384 -11.161 1.00 97.62 97 ILE A C 1
ATOM 790 O O . ILE A 1 97 ? 4.344 4.407 -11.741 1.00 97.62 97 ILE A O 1
ATOM 794 N N . PHE A 1 98 ? 5.823 2.725 -11.494 1.00 96.00 98 PHE A N 1
ATOM 795 C CA . PHE A 1 98 ? 6.732 3.227 -12.508 1.00 96.00 98 PHE A CA 1
ATOM 796 C C . PHE A 1 98 ? 7.521 2.135 -13.220 1.00 96.00 98 PHE A C 1
ATOM 798 O O . PHE A 1 98 ? 7.601 0.996 -12.776 1.00 96.00 98 PHE A O 1
ATOM 805 N N . ARG A 1 99 ? 8.125 2.517 -14.340 1.00 94.38 99 ARG A N 1
ATOM 806 C CA . ARG A 1 99 ? 9.082 1.719 -15.097 1.00 94.38 99 ARG A CA 1
ATOM 807 C C . ARG A 1 99 ? 10.244 2.635 -15.472 1.00 94.38 99 ARG A C 1
ATOM 809 O O . ARG A 1 99 ? 9.999 3.655 -16.129 1.00 94.38 99 ARG A O 1
ATOM 816 N N . PRO A 1 100 ? 11.475 2.334 -15.039 1.00 91.06 100 PRO A N 1
ATOM 817 C CA . PRO A 1 100 ? 12.636 3.107 -15.449 1.00 91.06 100 PRO A CA 1
ATOM 818 C C . PRO A 1 100 ? 12.947 2.879 -16.933 1.00 91.06 100 PRO A C 1
ATOM 820 O O . PRO A 1 100 ? 12.858 1.757 -17.421 1.00 91.06 100 PRO A O 1
ATOM 823 N N . ILE A 1 101 ? 13.319 3.936 -17.652 1.00 89.62 101 ILE A N 1
ATOM 824 C CA . ILE A 1 101 ? 13.729 3.869 -19.058 1.00 89.62 101 ILE A CA 1
ATOM 825 C C . ILE A 1 101 ? 15.244 4.104 -19.133 1.00 89.62 101 ILE A C 1
ATOM 827 O O . ILE A 1 101 ? 15.686 5.205 -18.777 1.00 89.62 101 ILE A O 1
ATOM 831 N N . PRO A 1 102 ? 16.034 3.117 -19.597 1.00 87.19 102 PRO A N 1
ATOM 832 C CA . PRO A 1 102 ? 17.478 3.272 -19.739 1.00 87.19 102 PRO A CA 1
ATOM 833 C C . PRO A 1 102 ? 17.839 4.305 -20.825 1.00 87.19 102 PRO A C 1
ATOM 835 O O . PRO A 1 102 ? 17.037 4.547 -21.736 1.00 87.19 102 PRO A O 1
ATOM 838 N N . PRO A 1 103 ? 19.047 4.899 -20.764 1.00 87.19 103 PRO A N 1
ATOM 839 C CA . PRO A 1 103 ? 19.589 5.716 -21.845 1.00 87.19 103 PRO A CA 1
ATOM 840 C C . PRO A 1 103 ? 19.584 4.971 -23.183 1.00 87.19 103 PRO A C 1
ATOM 842 O O . PRO A 1 103 ? 19.788 3.753 -23.242 1.00 87.19 103 PRO A O 1
ATOM 845 N N . ARG A 1 104 ? 19.398 5.698 -24.290 1.00 84.31 104 ARG A N 1
ATOM 846 C CA . ARG A 1 104 ? 19.469 5.077 -25.624 1.00 84.31 104 ARG A CA 1
ATOM 847 C C . ARG A 1 104 ? 20.867 4.510 -25.869 1.00 84.31 104 ARG A C 1
ATOM 849 O O . ARG A 1 104 ? 21.860 5.189 -25.641 1.00 84.31 104 ARG A O 1
ATOM 856 N N . GLY A 1 105 ? 20.930 3.290 -26.396 1.00 82.00 105 GLY A N 1
ATOM 857 C CA . GLY A 1 105 ? 22.191 2.631 -26.746 1.00 82.00 105 GLY A CA 1
ATOM 858 C C . GLY A 1 105 ? 22.864 1.878 -25.596 1.00 82.00 105 GLY A C 1
ATOM 859 O O . GLY A 1 105 ? 23.897 1.256 -25.829 1.00 82.00 105 GLY A O 1
ATOM 860 N N . GLN A 1 106 ? 22.285 1.874 -24.390 1.00 79.12 106 GLN A N 1
ATOM 861 C CA . GLN A 1 106 ? 22.710 0.958 -23.332 1.00 79.12 106 GLN A CA 1
ATOM 862 C C . GLN A 1 106 ? 21.985 -0.393 -23.436 1.00 79.12 106 GLN A C 1
ATOM 864 O O . GLN A 1 106 ? 20.814 -0.434 -23.828 1.00 79.12 106 GLN A O 1
ATOM 869 N N . PRO A 1 107 ? 22.656 -1.508 -23.095 1.00 75.94 107 PRO A N 1
ATOM 870 C CA . PRO A 1 107 ? 22.015 -2.814 -23.050 1.00 75.94 107 PRO A CA 1
ATOM 871 C C . PRO A 1 107 ? 20.912 -2.843 -21.987 1.00 75.94 107 PRO A C 1
ATOM 873 O O . PRO A 1 107 ? 21.055 -2.268 -20.907 1.00 75.94 107 PRO A O 1
ATOM 876 N N . ALA A 1 108 ? 19.818 -3.546 -22.291 1.00 71.75 108 ALA A N 1
ATOM 877 C CA . ALA A 1 108 ? 18.739 -3.780 -21.342 1.00 71.75 108 ALA A CA 1
ATOM 878 C C . ALA A 1 108 ? 19.288 -4.494 -20.096 1.00 71.75 108 ALA A C 1
ATOM 880 O O . ALA A 1 108 ? 19.828 -5.599 -20.172 1.00 71.75 108 ALA A O 1
ATOM 881 N N . THR A 1 109 ? 19.169 -3.848 -18.941 1.00 74.69 109 THR A N 1
ATOM 882 C CA . THR A 1 109 ? 19.454 -4.453 -17.638 1.00 74.69 109 THR A CA 1
ATOM 883 C C . THR A 1 109 ? 18.270 -5.314 -17.205 1.00 74.69 109 THR A C 1
ATOM 885 O O . THR A 1 109 ? 17.143 -5.117 -17.660 1.00 74.69 109 THR A O 1
ATOM 888 N N . TRP A 1 110 ? 18.489 -6.252 -16.284 1.00 76.06 110 TRP A N 1
ATOM 889 C CA . TRP A 1 110 ? 17.445 -7.171 -15.812 1.00 76.06 110 TRP A CA 1
ATOM 890 C C . TRP A 1 110 ? 16.195 -6.472 -15.234 1.00 76.06 110 TRP A C 1
ATOM 892 O O . TRP A 1 110 ? 15.121 -7.063 -15.230 1.00 76.06 110 TRP A O 1
ATOM 902 N N . TRP A 1 111 ? 16.308 -5.214 -14.787 1.00 75.75 111 TRP A N 1
ATOM 903 C CA . TRP A 1 111 ? 15.195 -4.407 -14.270 1.00 75.75 111 TRP A CA 1
ATOM 904 C C . TRP A 1 111 ? 14.571 -3.452 -15.301 1.00 75.75 111 TRP A C 1
ATOM 906 O O . TRP A 1 111 ? 13.524 -2.870 -15.023 1.00 75.75 111 TRP A O 1
ATOM 916 N N . SER A 1 112 ? 15.177 -3.268 -16.478 1.00 75.44 112 SER A N 1
ATOM 917 C CA . SER A 1 112 ? 14.746 -2.256 -17.464 1.00 75.44 112 SER A CA 1
ATOM 918 C C . SER A 1 112 ? 13.344 -2.495 -18.050 1.00 75.44 112 SER A C 1
ATOM 920 O O . SER A 1 112 ? 12.675 -1.549 -18.469 1.00 75.44 112 SER A O 1
ATOM 922 N N . ASP A 1 113 ? 12.850 -3.733 -17.980 1.00 80.62 113 ASP A N 1
ATOM 923 C CA . ASP A 1 113 ? 11.493 -4.107 -18.398 1.00 80.62 113 ASP A CA 1
ATOM 924 C C . ASP A 1 113 ? 10.542 -4.398 -17.227 1.00 80.62 113 ASP A C 1
ATOM 926 O O . ASP A 1 113 ? 9.393 -4.794 -17.431 1.00 80.62 113 ASP A O 1
ATOM 930 N N . MET A 1 114 ? 10.978 -4.174 -15.986 1.00 90.00 114 MET A N 1
ATOM 931 C CA . MET A 1 114 ? 10.145 -4.426 -14.814 1.00 90.00 114 MET A CA 1
ATOM 932 C C . MET A 1 114 ? 9.265 -3.222 -14.485 1.00 90.00 114 MET A C 1
ATOM 934 O O . MET A 1 114 ? 9.735 -2.095 -14.333 1.00 90.00 114 MET A O 1
ATOM 938 N N . PHE A 1 115 ? 7.974 -3.480 -14.288 1.00 94.81 115 PHE A N 1
ATOM 939 C CA . PHE A 1 115 ? 7.108 -2.540 -13.588 1.00 94.81 115 PHE A CA 1
ATOM 940 C C . PHE A 1 115 ? 7.411 -2.623 -12.096 1.00 94.81 115 PHE A C 1
ATOM 942 O O . PHE A 1 115 ? 7.395 -3.705 -11.506 1.00 94.81 115 PHE A O 1
ATOM 949 N N . LEU A 1 116 ? 7.677 -1.473 -11.498 1.00 95.69 116 LEU A N 1
ATOM 950 C CA . LEU A 1 116 ? 8.043 -1.313 -10.104 1.00 95.69 116 LEU A CA 1
ATOM 951 C C . LEU A 1 116 ? 6.984 -0.489 -9.379 1.00 95.69 116 LEU A C 1
ATOM 953 O O . LEU A 1 116 ? 6.252 0.309 -9.973 1.00 95.69 116 LEU A O 1
ATOM 957 N N . VAL A 1 117 ? 6.933 -0.662 -8.067 1.00 96.88 117 VAL A N 1
ATOM 958 C CA . VAL A 1 117 ? 6.102 0.132 -7.178 1.00 96.88 117 VAL A CA 1
ATOM 959 C C . VAL A 1 117 ? 6.929 0.619 -5.999 1.00 96.88 117 VAL A C 1
ATOM 961 O O . VAL A 1 117 ? 7.519 -0.169 -5.266 1.00 96.88 117 VAL A O 1
ATOM 964 N N . TYR A 1 118 ? 6.984 1.935 -5.822 1.00 96.62 118 TYR A N 1
ATOM 965 C CA . TYR A 1 118 ? 7.480 2.547 -4.597 1.00 96.62 118 TYR A CA 1
ATOM 966 C C . TYR A 1 118 ? 6.348 2.587 -3.580 1.00 96.62 118 TYR A C 1
ATOM 968 O O . TYR A 1 118 ? 5.219 2.976 -3.902 1.00 96.62 118 TYR A O 1
ATOM 976 N N . THR A 1 119 ? 6.657 2.207 -2.350 1.00 96.19 119 THR A N 1
ATOM 977 C CA . THR A 1 119 ? 5.686 2.071 -1.271 1.00 96.19 119 THR A CA 1
ATOM 978 C C . THR A 1 119 ? 6.204 2.685 0.018 1.00 96.19 119 THR A C 1
ATOM 980 O O . THR A 1 119 ? 7.412 2.829 0.194 1.00 96.19 119 THR A O 1
ATOM 983 N N . THR A 1 120 ? 5.301 3.034 0.930 1.00 95.69 120 THR A N 1
ATOM 984 C CA . THR A 1 120 ? 5.620 3.277 2.342 1.00 95.69 120 THR A CA 1
ATOM 985 C C . THR A 1 120 ? 5.039 2.160 3.193 1.00 95.69 120 THR A C 1
ATOM 987 O O . THR A 1 120 ? 3.940 1.677 2.931 1.00 95.69 120 THR A O 1
ATOM 990 N N . GLN A 1 121 ? 5.786 1.716 4.196 1.00 94.12 121 GLN A N 1
ATOM 991 C CA . GLN A 1 121 ? 5.443 0.521 4.965 1.00 94.12 121 GLN A CA 1
ATOM 992 C C . GLN A 1 121 ? 4.610 0.852 6.207 1.00 94.12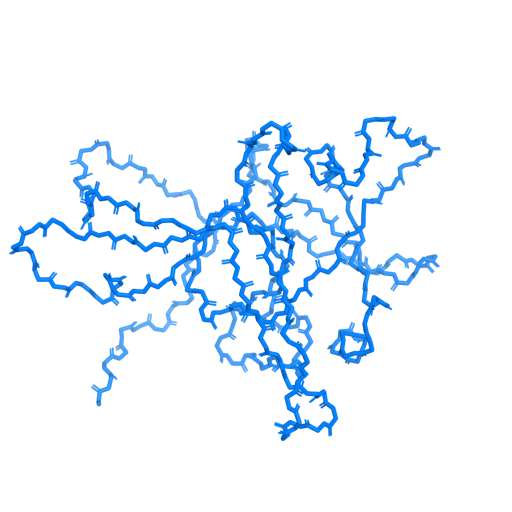 121 GLN A C 1
ATOM 994 O O . GLN A 1 121 ? 4.676 1.960 6.759 1.00 94.12 121 GLN A O 1
ATOM 999 N N . PHE A 1 122 ? 3.831 -0.132 6.648 1.00 96.00 122 PHE A N 1
ATOM 1000 C CA . PHE A 1 122 ? 3.197 -0.138 7.957 1.00 96.00 122 PHE A CA 1
ATOM 1001 C C . PHE A 1 122 ? 3.786 -1.249 8.826 1.00 96.00 122 PHE A C 1
ATOM 1003 O O . PHE A 1 122 ? 3.899 -2.397 8.400 1.00 96.00 122 PHE A O 1
ATOM 1010 N N . ASP A 1 123 ? 4.061 -0.923 10.084 1.00 94.75 123 ASP A N 1
ATOM 1011 C CA . ASP A 1 123 ? 4.328 -1.903 11.121 1.00 94.75 123 ASP A CA 1
ATOM 1012 C C . ASP A 1 123 ? 3.006 -2.559 11.512 1.00 94.75 123 ASP A C 1
ATOM 1014 O O . ASP A 1 123 ? 2.106 -1.898 12.051 1.00 94.75 123 ASP A O 1
ATOM 1018 N N . LEU A 1 124 ? 2.915 -3.868 11.296 1.00 93.44 124 LEU A N 1
ATOM 1019 C CA . LEU A 1 124 ? 1.845 -4.680 11.848 1.00 93.44 124 LEU A CA 1
ATOM 1020 C C . LEU A 1 124 ? 2.018 -4.796 13.367 1.00 93.44 124 LEU A C 1
ATOM 1022 O O . LEU A 1 124 ? 3.093 -5.113 13.877 1.00 93.44 124 LEU A O 1
ATOM 1026 N N . ARG A 1 125 ? 0.951 -4.511 14.106 1.00 92.94 125 ARG A N 1
ATOM 1027 C CA . ARG A 1 125 ? 0.882 -4.617 15.565 1.00 92.94 125 ARG A CA 1
ATOM 1028 C C . ARG A 1 125 ? -0.178 -5.643 15.954 1.00 92.94 125 ARG A C 1
ATOM 1030 O O . ARG A 1 125 ? -0.895 -6.178 15.110 1.00 92.94 125 ARG A O 1
ATOM 1037 N N . ALA A 1 126 ? -0.269 -5.908 17.254 1.00 90.88 126 ALA A N 1
ATOM 1038 C CA . ALA A 1 126 ? -1.250 -6.832 17.799 1.00 90.88 126 ALA A CA 1
ATOM 1039 C C . ALA A 1 126 ? -2.688 -6.457 17.401 1.00 90.88 126 ALA A C 1
ATOM 1041 O O . ALA A 1 126 ? -3.013 -5.298 17.106 1.00 90.88 126 ALA A O 1
ATOM 1042 N N . ARG A 1 127 ? -3.549 -7.475 17.415 1.00 93.69 127 ARG A N 1
ATOM 1043 C CA . ARG A 1 127 ? -4.983 -7.322 17.209 1.00 93.69 127 ARG A CA 1
ATOM 1044 C C . ARG A 1 127 ? -5.564 -6.486 18.350 1.00 93.69 127 ARG A C 1
ATOM 1046 O O . ARG A 1 127 ? -5.267 -6.717 19.520 1.00 93.69 127 ARG A O 1
ATOM 1053 N N . ASP A 1 128 ? -6.356 -5.488 17.997 1.00 93.62 128 ASP A N 1
ATOM 1054 C CA . ASP A 1 128 ? -7.075 -4.674 18.963 1.00 93.62 128 ASP A CA 1
ATOM 1055 C C . ASP A 1 128 ? -8.204 -5.519 19.583 1.00 93.62 128 ASP A C 1
ATOM 1057 O O . ASP A 1 128 ? -8.988 -6.111 18.840 1.00 93.62 128 ASP A O 1
ATOM 1061 N N . PRO A 1 129 ? -8.288 -5.625 20.920 1.00 92.75 129 PRO A N 1
ATOM 1062 C CA . PRO A 1 129 ? -9.196 -6.566 21.575 1.00 92.75 129 PRO A CA 1
ATOM 1063 C C . PRO A 1 129 ? -10.673 -6.182 21.433 1.00 92.75 129 PRO A C 1
ATOM 1065 O O . PRO A 1 129 ? -11.536 -7.038 21.596 1.00 92.75 129 PRO A O 1
ATOM 1068 N N . ILE A 1 130 ? -10.972 -4.914 21.135 1.00 92.50 130 ILE A N 1
ATOM 1069 C CA . ILE A 1 130 ? -12.344 -4.410 21.017 1.00 92.50 130 ILE A CA 1
ATOM 1070 C C . ILE A 1 130 ? -12.855 -4.637 19.598 1.00 92.50 130 ILE A C 1
ATOM 1072 O O . ILE A 1 130 ? -13.932 -5.187 19.387 1.00 92.50 130 ILE A O 1
ATOM 1076 N N . THR A 1 131 ? -12.079 -4.201 18.610 1.00 92.62 131 THR A N 1
ATOM 1077 C CA . THR A 1 131 ? -12.475 -4.279 17.199 1.00 92.62 131 THR A CA 1
ATOM 1078 C C . THR A 1 131 ? -12.144 -5.623 16.561 1.00 92.62 131 THR A C 1
ATOM 1080 O O . THR A 1 131 ? -12.650 -5.943 15.487 1.00 92.62 131 THR A O 1
ATOM 1083 N N . GLY A 1 132 ? -11.235 -6.385 17.168 1.00 93.69 132 GLY A N 1
ATOM 1084 C CA . GLY A 1 132 ? -10.667 -7.581 16.572 1.00 93.69 132 GLY A CA 1
ATOM 1085 C C . GLY A 1 132 ? -9.821 -7.295 15.329 1.00 93.69 132 GLY A C 1
ATOM 1086 O O . GLY A 1 132 ? -9.450 -8.241 14.655 1.00 93.69 132 GLY A O 1
ATOM 1087 N N . MET A 1 133 ? -9.505 -6.049 14.972 1.00 95.62 133 MET A N 1
ATOM 1088 C CA . MET A 1 133 ? -8.696 -5.734 13.785 1.00 95.62 133 MET A CA 1
ATOM 1089 C C . MET A 1 133 ? -7.209 -5.627 14.130 1.00 95.62 133 MET A C 1
ATOM 1091 O O . MET A 1 133 ? -6.849 -5.228 15.237 1.00 95.62 133 MET A O 1
ATOM 1095 N N . PHE A 1 134 ? -6.319 -5.942 13.186 1.00 95.38 134 PHE A N 1
ATOM 1096 C CA . PHE A 1 134 ? -4.890 -5.694 13.387 1.00 95.38 134 PHE A CA 1
ATOM 1097 C C . PHE A 1 134 ? -4.617 -4.195 13.421 1.00 95.38 134 PHE A C 1
ATOM 1099 O O . PHE A 1 134 ? -5.059 -3.457 12.538 1.00 95.38 134 PHE A O 1
ATOM 1106 N N . SER A 1 135 ? -3.884 -3.742 14.436 1.00 95.94 135 SER A N 1
ATOM 1107 C CA . SER A 1 135 ? -3.411 -2.362 14.478 1.00 95.94 135 SER A CA 1
ATOM 1108 C C . SER A 1 135 ? -2.212 -2.202 13.542 1.00 95.94 135 SER A C 1
ATOM 1110 O O . SER A 1 135 ? -1.329 -3.052 13.490 1.00 95.94 135 SER A O 1
ATOM 1112 N N . LEU A 1 136 ? -2.165 -1.095 12.818 1.00 96.81 136 LEU A N 1
ATOM 1113 C CA . LEU A 1 136 ? -1.088 -0.711 11.917 1.00 96.81 136 LEU A CA 1
ATOM 1114 C C . LEU A 1 136 ? -0.540 0.642 12.359 1.00 96.81 136 LEU A C 1
ATOM 1116 O O . LEU A 1 136 ? -1.301 1.544 12.723 1.00 96.81 136 LEU A O 1
ATOM 1120 N N . LYS A 1 137 ? 0.776 0.814 12.284 1.00 95.50 137 LYS A N 1
ATOM 1121 C CA . LYS A 1 137 ? 1.436 2.110 12.472 1.00 95.50 137 LYS A CA 1
ATOM 1122 C C . LYS A 1 137 ? 2.317 2.385 11.266 1.00 95.50 137 LYS A C 1
ATOM 1124 O O . LYS A 1 137 ? 3.023 1.484 10.841 1.00 95.50 137 LYS A O 1
ATOM 1129 N N . ARG A 1 138 ? 2.317 3.599 10.711 1.00 94.12 138 ARG A N 1
ATOM 1130 C CA . ARG A 1 138 ? 3.284 3.929 9.647 1.00 94.12 138 ARG A CA 1
ATOM 1131 C C . ARG A 1 138 ? 4.706 3.715 10.151 1.00 94.12 138 ARG A C 1
ATOM 1133 O O . ARG A 1 138 ? 5.079 4.279 11.182 1.00 94.12 138 ARG A O 1
ATOM 1140 N N . SER A 1 139 ? 5.482 2.945 9.403 1.00 93.62 139 SER A N 1
ATOM 1141 C CA . SER A 1 139 ? 6.897 2.737 9.679 1.00 93.62 139 SER A CA 1
ATOM 1142 C C . SER A 1 139 ? 7.648 4.029 9.366 1.00 93.62 139 SER A C 1
ATOM 1144 O O . SER A 1 139 ? 7.493 4.616 8.291 1.00 93.62 139 SER A O 1
ATOM 1146 N N . THR A 1 140 ? 8.469 4.494 10.303 1.00 91.88 140 THR A N 1
ATOM 1147 C CA . THR A 1 140 ? 9.275 5.712 10.153 1.00 91.88 140 THR A CA 1
ATOM 1148 C C . THR A 1 140 ? 10.728 5.424 10.485 1.00 91.88 140 THR A C 1
ATOM 1150 O O . THR A 1 140 ? 11.018 4.683 11.422 1.00 91.88 140 THR A O 1
ATOM 1153 N N . ARG A 1 141 ? 11.648 6.059 9.759 1.00 85.31 141 ARG A N 1
ATOM 1154 C CA . ARG A 1 141 ? 13.069 6.105 10.122 1.00 85.31 141 ARG A CA 1
ATOM 1155 C C . ARG A 1 141 ? 13.251 6.867 11.441 1.00 85.31 141 ARG A C 1
ATOM 1157 O O . ARG A 1 141 ? 12.345 7.573 11.883 1.00 85.31 141 ARG A O 1
ATOM 1164 N N . SER A 1 142 ? 14.444 6.798 12.031 1.00 83.00 142 SER A N 1
ATOM 1165 C CA . SER A 1 142 ? 14.805 7.590 13.222 1.00 83.00 142 SER A CA 1
ATOM 1166 C C . SER A 1 142 ? 14.623 9.103 13.024 1.00 83.00 142 SER A C 1
ATOM 1168 O O . SER A 1 142 ? 14.367 9.817 13.985 1.00 83.00 142 SER A O 1
ATOM 1170 N N . SER A 1 143 ? 14.682 9.584 11.777 1.00 83.75 143 SER A N 1
ATOM 1171 C CA . SER A 1 143 ? 14.397 10.973 11.394 1.00 83.75 143 SER A CA 1
ATOM 1172 C C . SER A 1 143 ? 12.907 11.344 11.366 1.00 83.75 143 SER A C 1
ATOM 1174 O O . SER A 1 143 ? 12.573 12.489 11.079 1.00 83.75 143 SER A O 1
ATOM 1176 N N . GLY A 1 144 ? 11.996 10.391 11.585 1.00 82.50 144 GLY A N 1
ATOM 1177 C CA . GLY A 1 144 ? 10.547 10.588 11.462 1.00 82.50 144 GLY A CA 1
ATOM 1178 C C . GLY A 1 144 ? 10.012 10.515 10.025 1.00 82.50 144 GLY A C 1
ATOM 1179 O O . GLY A 1 144 ? 8.800 10.544 9.821 1.00 82.50 144 GLY A O 1
ATOM 1180 N N . ILE A 1 145 ? 10.882 10.373 9.020 1.00 85.38 145 ILE A N 1
ATOM 1181 C CA . ILE A 1 145 ? 10.475 10.204 7.617 1.00 85.38 145 ILE A CA 1
ATOM 1182 C C . ILE A 1 145 ? 9.910 8.796 7.411 1.00 85.38 145 ILE A C 1
ATOM 1184 O O . ILE A 1 145 ? 10.476 7.823 7.912 1.00 85.38 145 ILE A O 1
ATOM 1188 N N . ALA A 1 146 ? 8.821 8.677 6.646 1.00 86.69 146 ALA A N 1
ATOM 1189 C CA . ALA A 1 146 ? 8.220 7.389 6.312 1.00 86.69 146 ALA A CA 1
ATOM 1190 C C . ALA A 1 146 ? 9.250 6.439 5.678 1.00 86.69 146 ALA A C 1
ATOM 1192 O O . ALA A 1 146 ? 9.981 6.805 4.753 1.00 86.69 146 ALA A O 1
ATOM 1193 N N . MET A 1 147 ? 9.307 5.213 6.185 1.00 89.75 147 MET A N 1
ATOM 1194 C CA . MET A 1 147 ? 10.146 4.165 5.626 1.00 89.75 147 MET A CA 1
ATOM 1195 C C . MET A 1 147 ? 9.463 3.603 4.382 1.00 89.75 147 MET A C 1
ATOM 1197 O O . MET A 1 147 ? 8.310 3.174 4.433 1.00 89.75 147 MET A O 1
ATOM 1201 N N . GLY A 1 148 ? 10.173 3.651 3.259 1.00 91.25 148 GLY A N 1
ATOM 1202 C CA . GLY A 1 148 ? 9.673 3.180 1.980 1.00 91.25 148 GLY A CA 1
ATOM 1203 C C . GLY A 1 148 ? 10.648 2.262 1.271 1.00 91.25 148 GLY A C 1
ATOM 1204 O O . GLY A 1 148 ? 11.847 2.267 1.563 1.00 91.25 148 GLY A O 1
ATOM 1205 N N . ASP A 1 149 ? 10.104 1.486 0.343 1.00 91.62 149 ASP A N 1
ATOM 1206 C CA . ASP A 1 149 ? 10.846 0.513 -0.452 1.00 91.62 149 ASP A CA 1
ATOM 1207 C C . ASP A 1 149 ? 10.262 0.379 -1.859 1.00 91.62 149 ASP A C 1
ATOM 1209 O O . ASP A 1 149 ? 9.139 0.827 -2.123 1.00 91.62 149 ASP A O 1
ATOM 1213 N N . VAL A 1 150 ? 11.038 -0.220 -2.758 1.00 93.38 150 VAL A N 1
ATOM 1214 C CA . VAL A 1 150 ? 10.659 -0.462 -4.151 1.00 93.38 150 VAL A CA 1
ATOM 1215 C C . VAL A 1 150 ? 10.533 -1.958 -4.386 1.00 93.38 150 VAL A C 1
ATOM 1217 O O . VAL A 1 150 ? 11.490 -2.702 -4.191 1.00 93.38 150 VAL A O 1
ATOM 1220 N N . PHE A 1 151 ? 9.366 -2.380 -4.863 1.00 93.31 151 PHE A N 1
ATOM 1221 C CA . PHE A 1 151 ? 9.077 -3.774 -5.181 1.00 93.31 151 PHE A CA 1
ATOM 1222 C C . PHE A 1 151 ? 8.727 -3.938 -6.663 1.00 93.31 151 PHE A C 1
ATOM 1224 O O . PHE A 1 151 ? 8.138 -3.032 -7.256 1.00 93.31 151 PHE A O 1
ATOM 1231 N N . PRO A 1 152 ? 9.015 -5.095 -7.274 1.00 95.19 152 PRO A N 1
ATOM 1232 C CA . PRO A 1 152 ? 8.331 -5.539 -8.480 1.00 95.19 152 PRO A CA 1
ATOM 1233 C C . PRO A 1 152 ? 6.811 -5.465 -8.314 1.00 95.19 152 PRO A C 1
ATOM 1235 O O . PRO A 1 152 ? 6.259 -5.925 -7.314 1.00 95.19 152 PRO A O 1
ATOM 1238 N N . LEU A 1 153 ? 6.105 -4.938 -9.314 1.00 95.56 153 LEU A N 1
ATOM 1239 C CA . LEU A 1 153 ? 4.640 -4.853 -9.295 1.00 95.56 153 LEU A CA 1
ATOM 1240 C C . LEU A 1 153 ? 3.993 -6.244 -9.160 1.00 95.56 153 LEU A C 1
ATOM 1242 O O . LEU A 1 153 ? 2.927 -6.386 -8.567 1.00 95.56 153 LEU A O 1
ATOM 1246 N N . THR A 1 154 ? 4.678 -7.280 -9.650 1.00 94.19 154 THR A N 1
ATOM 1247 C CA . THR A 1 154 ? 4.292 -8.691 -9.532 1.00 94.19 154 THR A CA 1
ATOM 1248 C C . THR A 1 154 ? 4.278 -9.213 -8.098 1.00 94.19 154 THR A C 1
ATOM 1250 O O . THR A 1 154 ? 3.753 -10.302 -7.883 1.00 94.1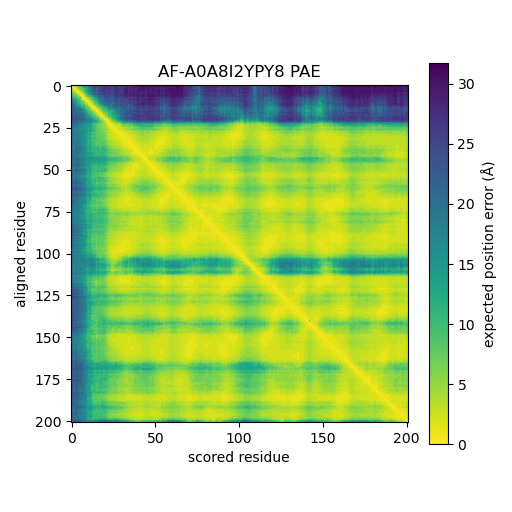9 154 THR A O 1
ATOM 1253 N N . GLN A 1 155 ? 4.821 -8.484 -7.117 1.00 96.00 155 GLN A N 1
ATOM 1254 C CA . GLN A 1 155 ? 4.735 -8.828 -5.694 1.00 96.00 155 GLN A CA 1
ATOM 1255 C C . GLN A 1 155 ? 3.470 -8.289 -5.016 1.00 96.00 155 GLN A C 1
ATOM 1257 O O . GLN A 1 155 ? 3.199 -8.674 -3.880 1.00 96.00 155 GLN A O 1
ATOM 1262 N N . LEU A 1 156 ? 2.665 -7.452 -5.681 1.00 96.25 156 LEU A N 1
ATOM 1263 C CA . LEU A 1 156 ? 1.354 -7.063 -5.157 1.00 96.25 156 LEU A CA 1
ATOM 1264 C C . LEU A 1 156 ? 0.421 -8.280 -5.098 1.00 96.25 156 LEU A C 1
ATOM 1266 O O . LEU A 1 156 ? 0.372 -9.089 -6.029 1.00 96.25 156 LEU A O 1
ATOM 1270 N N . ARG A 1 157 ? -0.309 -8.422 -3.987 1.00 95.25 157 ARG A N 1
ATOM 1271 C CA . ARG A 1 157 ? -1.138 -9.606 -3.711 1.00 95.25 157 ARG A CA 1
ATOM 1272 C C . ARG A 1 157 ? -2.613 -9.323 -3.522 1.00 95.25 157 ARG A C 1
ATOM 1274 O O . ARG A 1 157 ? -3.422 -10.074 -4.061 1.00 95.25 157 ARG A O 1
ATOM 1281 N N . ALA A 1 158 ? -2.966 -8.267 -2.796 1.00 95.31 158 ALA A N 1
ATOM 1282 C CA . ALA A 1 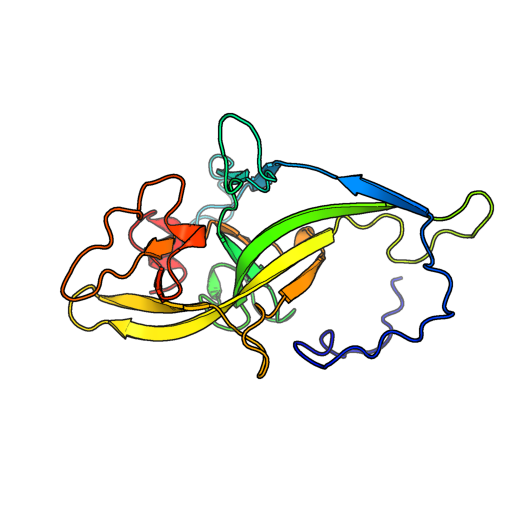158 ? -4.355 -7.884 -2.537 1.00 95.31 158 ALA A CA 1
ATOM 1283 C C . ALA A 1 158 ? -4.455 -6.411 -2.133 1.00 95.31 158 ALA A C 1
ATOM 1285 O O . ALA A 1 158 ? -3.466 -5.836 -1.672 1.00 95.31 158 ALA A O 1
ATOM 1286 N N . LEU A 1 159 ? -5.651 -5.824 -2.228 1.00 96.12 159 LEU A N 1
ATOM 1287 C CA . LEU A 1 159 ? -5.973 -4.593 -1.506 1.00 96.12 159 LEU A CA 1
ATOM 1288 C C . LEU A 1 159 ? -5.858 -4.846 0.006 1.00 96.12 159 LEU A C 1
ATOM 1290 O O . LEU A 1 159 ? -6.361 -5.845 0.516 1.00 96.12 159 LEU A O 1
ATOM 1294 N N . ALA A 1 160 ? -5.225 -3.923 0.724 1.00 96.56 160 ALA A N 1
ATOM 1295 C CA . ALA A 1 160 ? -5.200 -3.893 2.181 1.00 96.56 160 ALA A CA 1
ATOM 1296 C C . ALA A 1 160 ? -6.099 -2.741 2.659 1.00 96.56 160 ALA A C 1
ATOM 1298 O O . ALA A 1 160 ? -5.647 -1.600 2.745 1.00 96.56 160 ALA A O 1
ATOM 1299 N N . PRO A 1 161 ? -7.389 -2.991 2.933 1.00 95.62 161 PRO A N 1
ATOM 1300 C CA . PRO A 1 161 ? -8.315 -1.955 3.366 1.00 95.62 161 PRO A CA 1
ATOM 1301 C C . PRO A 1 161 ? -7.927 -1.463 4.763 1.00 95.62 161 PRO A C 1
ATOM 1303 O O . PRO A 1 161 ? -8.091 -2.169 5.759 1.00 95.62 161 PRO A O 1
ATOM 1306 N N . ILE A 1 162 ? -7.407 -0.240 4.835 1.00 95.88 162 ILE A N 1
ATOM 1307 C CA . ILE A 1 162 ? -7.020 0.401 6.093 1.00 95.88 162 ILE A CA 1
ATOM 1308 C C . ILE A 1 162 ? -8.041 1.456 6.512 1.00 95.88 162 ILE A C 1
ATOM 1310 O O . ILE A 1 162 ? -8.565 2.205 5.687 1.00 95.88 162 ILE A O 1
ATOM 1314 N N . VAL A 1 163 ? -8.300 1.540 7.813 1.00 94.44 163 VAL A N 1
ATOM 1315 C CA . VAL A 1 163 ? -9.194 2.536 8.417 1.00 94.44 163 VAL A CA 1
ATOM 1316 C C . VAL A 1 163 ? -8.412 3.307 9.479 1.00 94.44 163 VAL A C 1
ATOM 1318 O O . VAL A 1 163 ? -7.724 2.679 10.277 1.00 94.44 163 VAL A O 1
ATOM 1321 N N . PRO A 1 164 ? -8.466 4.645 9.529 1.00 94.56 164 PRO A N 1
ATOM 1322 C CA . PRO A 1 164 ? -7.776 5.416 10.562 1.00 94.56 164 PRO A CA 1
ATOM 1323 C C . PRO A 1 164 ? -8.211 4.994 11.967 1.00 94.56 164 PRO A C 1
ATOM 1325 O O . PRO A 1 164 ? -9.405 4.866 12.241 1.00 94.56 164 PRO A O 1
ATOM 1328 N N . LYS A 1 165 ? -7.247 4.818 12.874 1.00 92.62 165 LYS A N 1
ATOM 1329 C CA . LYS A 1 165 ? -7.532 4.640 14.298 1.00 92.62 165 LYS A CA 1
ATOM 1330 C C . LYS A 1 165 ? -7.737 6.015 14.924 1.00 92.62 165 LYS A C 1
ATOM 1332 O O . LYS A 1 165 ? -6.794 6.796 15.033 1.00 92.62 165 LYS A O 1
ATOM 1337 N N . PHE A 1 166 ? -8.967 6.305 15.334 1.00 88.19 166 PHE A N 1
ATOM 1338 C CA . PHE A 1 166 ? -9.279 7.531 16.061 1.00 88.19 166 PHE A CA 1
ATOM 1339 C C . PHE A 1 166 ? -8.842 7.408 17.525 1.00 88.19 166 PHE A C 1
ATOM 1341 O O . PHE A 1 166 ? -8.967 6.344 18.135 1.00 88.19 166 PHE A O 1
ATOM 1348 N N . GLY A 1 167 ? -8.295 8.495 18.072 1.00 85.88 167 GLY A N 1
ATOM 1349 C CA . GLY A 1 167 ? -8.054 8.618 19.508 1.00 85.88 167 GLY A CA 1
ATOM 1350 C C . GLY A 1 167 ? -9.347 8.937 20.263 1.00 85.88 167 GLY A C 1
ATOM 1351 O O . GLY A 1 167 ? -10.442 8.823 19.719 1.00 85.88 167 GLY A O 1
ATOM 1352 N N . ALA A 1 168 ? -9.216 9.407 21.505 1.00 87.31 168 ALA A N 1
ATOM 1353 C CA . ALA A 1 168 ? -10.363 9.849 22.305 1.00 87.31 168 ALA A CA 1
ATOM 1354 C C . ALA A 1 168 ? -11.160 10.989 21.638 1.00 87.31 168 ALA A C 1
ATOM 1356 O O . ALA A 1 168 ? -12.362 11.113 21.846 1.00 87.31 168 ALA A O 1
ATOM 1357 N N . VAL A 1 169 ? -10.488 11.804 20.819 1.00 88.62 169 VAL A N 1
ATOM 1358 C CA . VAL A 1 169 ? -11.091 12.876 20.026 1.00 88.62 169 VAL A CA 1
ATOM 1359 C C . VAL A 1 169 ? -10.755 12.638 18.558 1.00 88.62 169 VAL A C 1
ATOM 1361 O O . VAL A 1 169 ? -9.589 12.436 18.206 1.00 88.62 169 VAL A O 1
ATOM 1364 N N . ALA A 1 170 ? -11.773 12.652 17.700 1.00 85.50 170 ALA A N 1
ATOM 1365 C CA . ALA A 1 170 ? -11.581 12.557 16.260 1.00 85.50 170 ALA A CA 1
ATOM 1366 C C . ALA A 1 170 ? -10.999 13.871 15.717 1.00 85.50 170 ALA A C 1
ATOM 1368 O O . ALA A 1 170 ? -11.535 14.950 15.962 1.00 85.50 170 ALA A O 1
ATOM 1369 N N . ASP A 1 171 ? -9.905 13.783 14.960 1.00 88.88 171 ASP A N 1
ATOM 1370 C CA . ASP A 1 171 ? -9.347 14.939 14.261 1.00 88.88 171 ASP A CA 1
ATOM 1371 C C . ASP A 1 171 ? -10.255 15.300 13.077 1.00 88.88 171 ASP A C 1
ATOM 1373 O O . ASP A 1 171 ? -10.439 14.505 12.154 1.00 88.88 171 ASP A O 1
ATOM 1377 N N . VAL A 1 172 ? -10.807 16.516 13.099 1.00 90.44 172 VAL A N 1
ATOM 1378 C CA . VAL A 1 172 ? -11.731 17.048 12.079 1.00 90.44 172 VAL A CA 1
ATOM 1379 C C . VAL A 1 172 ? -11.134 17.072 10.670 1.00 90.44 172 VAL A C 1
ATOM 1381 O O . VAL A 1 172 ? -11.865 17.143 9.684 1.00 90.44 172 VAL A O 1
ATOM 1384 N N . ARG A 1 173 ? -9.804 16.992 10.547 1.00 90.94 173 ARG A N 1
ATOM 1385 C CA . ARG A 1 173 ? -9.106 16.908 9.259 1.00 90.94 173 ARG A CA 1
ATOM 1386 C C . ARG A 1 173 ? -9.161 15.512 8.652 1.00 90.94 173 ARG A C 1
ATOM 1388 O O . ARG A 1 173 ? -8.769 15.368 7.496 1.00 90.94 173 ARG A O 1
ATOM 1395 N N . LEU A 1 174 ? -9.588 14.483 9.387 1.00 89.94 174 LEU A N 1
ATOM 1396 C CA . LEU A 1 174 ? -9.686 13.107 8.900 1.00 89.94 174 LEU A CA 1
ATOM 1397 C C . LEU A 1 174 ? -10.980 12.920 8.104 1.00 89.94 174 LEU A C 1
ATOM 1399 O O . LEU A 1 174 ? -12.049 12.674 8.648 1.00 89.94 174 LEU A O 1
ATOM 1403 N N . THR A 1 175 ? -10.857 12.993 6.784 1.00 90.06 175 THR A N 1
ATOM 1404 C CA . THR A 1 175 ? -11.932 12.686 5.832 1.00 90.06 175 THR A CA 1
ATOM 1405 C C . THR A 1 175 ? -11.559 11.453 5.017 1.00 90.06 175 THR A C 1
ATOM 1407 O O . THR A 1 175 ? -10.410 11.006 5.047 1.00 90.06 175 THR A O 1
ATOM 1410 N N . SER A 1 176 ? -12.478 10.940 4.199 1.00 85.81 176 SER A N 1
ATOM 1411 C CA . SER A 1 176 ? -12.165 9.870 3.240 1.00 85.81 176 SER A CA 1
ATOM 1412 C C . SER A 1 176 ? -11.017 10.216 2.276 1.00 85.81 176 SER A C 1
ATOM 1414 O O . SER A 1 176 ? -10.408 9.307 1.720 1.00 85.81 176 SER A O 1
ATOM 1416 N N . ARG A 1 177 ? -10.686 11.505 2.092 1.00 88.88 177 ARG A N 1
ATOM 1417 C CA . ARG A 1 177 ? -9.628 11.967 1.174 1.00 88.88 177 ARG A CA 1
ATOM 1418 C C . ARG A 1 177 ? -8.308 12.333 1.837 1.00 88.88 177 ARG A C 1
ATOM 1420 O O . ARG A 1 177 ? -7.299 12.479 1.158 1.00 88.88 177 ARG A O 1
ATOM 1427 N N . THR A 1 178 ? -8.311 12.536 3.145 1.00 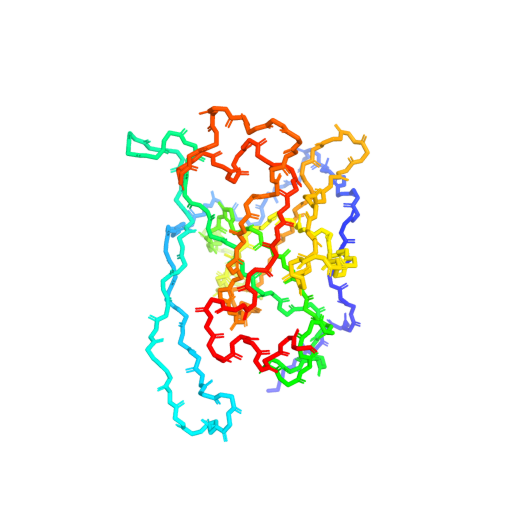90.75 178 THR A N 1
ATOM 1428 C CA . THR A 1 178 ? -7.178 13.135 3.868 1.00 90.75 178 THR A CA 1
ATOM 1429 C C . THR A 1 178 ? -6.679 12.256 5.002 1.00 90.75 178 THR A C 1
ATOM 1431 O O . THR A 1 178 ? -5.599 12.495 5.543 1.00 90.75 178 THR A O 1
ATOM 1434 N N . SER A 1 179 ? -7.442 11.228 5.365 1.00 90.12 179 SER A N 1
ATOM 1435 C CA . SER A 1 179 ? -7.175 10.432 6.551 1.00 90.12 179 SER A CA 1
ATOM 1436 C C . SER A 1 179 ? -5.885 9.624 6.476 1.00 90.12 179 SER A C 1
ATOM 1438 O O . SER A 1 179 ? -5.147 9.585 7.458 1.00 90.12 179 SER A O 1
ATOM 1440 N N . SER A 1 180 ? -5.556 9.063 5.309 1.00 87.31 180 SER A N 1
ATOM 1441 C CA . SER A 1 180 ? -4.258 8.421 5.081 1.00 87.31 180 SER A CA 1
ATOM 1442 C C . SER A 1 180 ? -3.105 9.402 5.352 1.00 87.31 180 SER A C 1
ATOM 1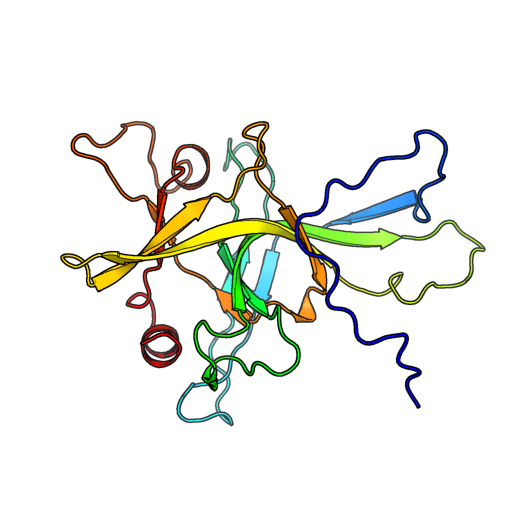444 O O . SER A 1 180 ? -2.135 9.042 6.013 1.00 87.31 180 SER A O 1
ATOM 1446 N N . SER A 1 181 ? -3.218 10.663 4.928 1.00 89.50 181 SER A N 1
ATOM 1447 C CA . SER A 1 181 ? -2.125 11.635 5.056 1.00 89.50 181 SER A CA 1
ATOM 1448 C C . SER A 1 181 ? -1.940 12.200 6.463 1.00 89.50 181 SER A C 1
ATOM 1450 O O . SER A 1 181 ? -0.817 12.537 6.825 1.00 89.50 181 SER A O 1
ATOM 1452 N N . TYR A 1 182 ? -3.016 12.335 7.242 1.00 90.25 182 TYR A N 1
ATOM 1453 C CA . TYR A 1 182 ? -2.948 12.911 8.591 1.00 90.25 182 TYR A CA 1
ATOM 1454 C C . TYR A 1 182 ? -2.880 11.869 9.707 1.00 90.25 182 TYR A C 1
ATOM 1456 O O . TYR A 1 182 ? -2.420 12.194 10.800 1.00 90.25 182 TYR A O 1
ATOM 1464 N N . SER A 1 183 ? -3.302 10.627 9.456 1.00 92.06 183 SER A N 1
ATOM 1465 C CA . SER A 1 183 ? -3.194 9.563 10.448 1.00 92.06 183 SER A CA 1
ATOM 1466 C C . SER A 1 183 ? -1.865 8.815 10.346 1.00 92.06 183 SER A C 1
ATOM 1468 O O . SER A 1 183 ? -1.336 8.532 9.269 1.00 92.06 183 SER A O 1
ATOM 1470 N N . THR A 1 184 ? -1.339 8.450 11.510 1.00 91.75 184 THR A N 1
ATOM 1471 C CA . THR A 1 184 ? -0.168 7.578 11.667 1.00 91.75 184 THR A CA 1
ATOM 1472 C C . THR A 1 184 ? -0.546 6.175 12.131 1.00 91.75 184 THR A C 1
ATOM 1474 O O . THR A 1 184 ? 0.274 5.265 12.013 1.00 91.75 184 THR A O 1
ATOM 1477 N N . HIS A 1 185 ? -1.776 5.994 12.622 1.00 94.69 185 HIS A N 1
ATOM 1478 C CA . HIS A 1 185 ? -2.288 4.739 13.161 1.00 94.69 185 HIS A CA 1
ATOM 1479 C C . HIS A 1 185 ? -3.556 4.323 12.418 1.00 94.69 185 HIS A C 1
ATOM 1481 O O . HIS A 1 185 ? -4.447 5.137 12.154 1.00 94.69 185 HIS A O 1
ATOM 1487 N N . PHE A 1 186 ? -3.642 3.044 12.086 1.00 96.50 186 PHE A N 1
ATOM 1488 C CA . PHE A 1 186 ? -4.732 2.481 11.303 1.00 96.50 186 PHE A CA 1
ATOM 1489 C C . PHE A 1 186 ? -5.139 1.121 11.862 1.00 96.50 186 PHE A C 1
ATOM 1491 O O . PHE A 1 186 ? -4.402 0.494 12.618 1.00 96.50 186 PHE A O 1
ATOM 1498 N N . TYR A 1 187 ? -6.312 0.665 11.463 1.00 96.94 187 TYR A N 1
ATOM 1499 C CA . TYR A 1 187 ? -6.745 -0.713 11.559 1.00 96.94 187 TYR A CA 1
ATOM 1500 C C . TYR A 1 187 ? -6.731 -1.339 10.174 1.00 96.94 187 TYR A C 1
ATOM 1502 O O . TYR A 1 187 ? -7.146 -0.703 9.204 1.00 96.94 187 TYR A O 1
ATOM 1510 N N . LEU A 1 188 ? -6.294 -2.590 10.091 1.00 96.94 188 LEU A N 1
ATOM 1511 C CA . LEU A 1 188 ? -6.486 -3.427 8.915 1.00 96.94 188 LEU A CA 1
ATOM 1512 C C . LEU A 1 188 ? -7.885 -4.050 8.966 1.00 96.94 188 LEU A C 1
ATOM 1514 O O . LEU A 1 188 ? -8.156 -4.946 9.775 1.00 96.94 188 LEU A O 1
ATOM 1518 N N . ASN A 1 189 ? -8.776 -3.577 8.099 1.00 95.75 189 ASN A N 1
ATOM 1519 C CA . ASN A 1 189 ? -10.162 -4.020 8.045 1.00 95.75 189 ASN A CA 1
ATOM 1520 C C . ASN A 1 189 ? -10.307 -5.332 7.265 1.00 95.75 189 ASN A C 1
ATOM 1522 O O . ASN A 1 189 ? -10.833 -5.373 6.156 1.00 95.75 189 ASN A O 1
ATOM 1526 N N . HIS A 1 190 ? -9.870 -6.427 7.876 1.00 91.19 190 HIS A N 1
ATOM 1527 C CA . HIS A 1 190 ? -10.027 -7.768 7.314 1.00 91.19 190 HIS A CA 1
ATOM 1528 C C . HIS A 1 190 ? -11.490 -8.218 7.140 1.00 91.19 190 HIS A C 1
ATOM 1530 O O . HIS A 1 190 ? -11.732 -9.207 6.463 1.00 91.19 190 HIS A O 1
ATOM 1536 N N . PHE A 1 191 ? -12.466 -7.487 7.691 1.00 92.50 191 PHE A N 1
ATOM 1537 C CA . PHE A 1 191 ? -13.898 -7.734 7.480 1.00 92.50 191 PHE A CA 1
ATOM 1538 C C . PHE A 1 191 ? -14.447 -7.100 6.195 1.00 92.50 191 PHE A C 1
ATOM 1540 O O . PHE A 1 191 ? -15.605 -7.326 5.855 1.00 92.50 191 PHE A O 1
ATOM 1547 N N . PHE A 1 192 ? -13.647 -6.291 5.494 1.00 89.88 192 PHE A N 1
ATOM 1548 C CA . PHE A 1 192 ? -14.066 -5.594 4.276 1.00 89.88 192 PHE A CA 1
ATOM 1549 C C . PHE A 1 192 ? -14.528 -6.551 3.171 1.00 89.88 192 PHE A C 1
ATOM 1551 O O . PHE A 1 192 ? -15.481 -6.258 2.455 1.00 89.88 192 PHE A O 1
ATOM 1558 N N . GLU A 1 193 ? -13.861 -7.697 3.044 1.00 89.81 193 GLU A N 1
ATOM 1559 C CA . GLU A 1 193 ? -14.166 -8.701 2.035 1.00 89.81 193 GLU A CA 1
ATOM 1560 C C . GLU A 1 193 ? -14.002 -10.103 2.618 1.00 89.81 193 GLU A C 1
ATOM 1562 O O . GLU A 1 193 ? -13.074 -10.371 3.382 1.00 89.81 193 GLU A O 1
ATOM 1567 N N . ARG A 1 194 ? -14.895 -11.016 2.222 1.00 90.69 194 ARG A N 1
ATOM 1568 C CA . ARG A 1 194 ? -14.893 -12.413 2.677 1.00 90.69 194 ARG A CA 1
ATOM 1569 C C . ARG A 1 194 ? -13.555 -13.109 2.415 1.00 90.69 194 ARG A C 1
ATOM 1571 O O . ARG A 1 194 ? -13.055 -13.825 3.272 1.00 90.69 194 ARG A O 1
ATOM 1578 N N . GLU A 1 195 ? -12.985 -12.891 1.236 1.00 91.94 195 GLU A N 1
ATOM 1579 C CA . GLU A 1 195 ? -11.735 -13.524 0.805 1.00 91.94 195 GLU A CA 1
ATOM 1580 C C . GLU A 1 195 ? -10.557 -13.067 1.673 1.00 91.94 195 GLU A C 1
ATOM 1582 O O . GLU A 1 195 ? -9.732 -13.880 2.089 1.00 91.94 195 GLU A O 1
ATOM 1587 N N . LEU A 1 196 ? -10.533 -11.779 2.033 1.00 91.94 196 LEU A N 1
ATOM 1588 C CA . LEU A 1 196 ? -9.548 -11.238 2.960 1.00 91.94 196 LEU A CA 1
ATOM 1589 C C . LEU A 1 196 ? -9.754 -11.778 4.380 1.00 91.94 196 LEU A C 1
ATOM 1591 O O . LEU A 1 196 ? -8.781 -12.152 5.028 1.00 91.94 196 LEU A O 1
ATOM 1595 N N . PHE A 1 197 ? -10.999 -11.873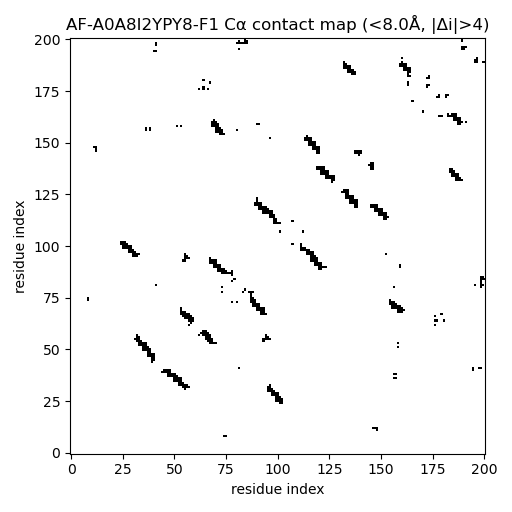 4.853 1.00 92.62 197 PHE A N 1
ATOM 1596 C CA . PHE A 1 197 ? -11.298 -12.413 6.180 1.00 92.62 197 PHE A CA 1
ATOM 1597 C C . PHE A 1 197 ? -10.723 -13.821 6.372 1.00 92.62 197 PHE A C 1
ATOM 1599 O O . PHE A 1 197 ? -10.144 -14.098 7.420 1.00 92.62 197 PHE A O 1
ATOM 1606 N N . TYR A 1 198 ? -10.843 -14.694 5.367 1.00 92.62 198 TYR A N 1
ATOM 1607 C CA . TYR A 1 198 ? -10.263 -16.039 5.421 1.00 92.62 198 TYR A CA 1
ATOM 1608 C C . TYR A 1 198 ? -8.743 -16.052 5.255 1.00 92.62 198 TYR A C 1
ATOM 1610 O O . TYR A 1 198 ? -8.083 -16.885 5.870 1.00 92.62 198 TYR A O 1
ATOM 1618 N N . ALA A 1 199 ? -8.186 -15.130 4.467 1.00 92.00 199 ALA A N 1
ATOM 1619 C CA . ALA A 1 199 ? -6.747 -15.043 4.249 1.00 92.00 199 ALA A CA 1
ATOM 1620 C C . ALA A 1 199 ? -5.971 -14.719 5.533 1.00 92.00 199 ALA A C 1
ATOM 1622 O O . ALA A 1 199 ? -4.919 -15.298 5.767 1.00 92.00 199 ALA A O 1
ATOM 1623 N N . ILE A 1 200 ? -6.470 -13.797 6.362 1.00 89.94 200 ILE A N 1
ATOM 1624 C CA . ILE A 1 200 ? -5.694 -13.218 7.477 1.00 89.94 200 ILE A CA 1
ATOM 1625 C C . ILE A 1 200 ? -6.362 -13.392 8.846 1.00 89.94 200 ILE A C 1
ATOM 1627 O O . ILE A 1 200 ? -6.198 -12.550 9.733 1.00 89.94 200 ILE A O 1
ATOM 1631 N N . LYS A 1 201 ? -7.157 -14.455 9.000 1.00 73.81 201 LYS A N 1
ATOM 1632 C CA . LYS A 1 201 ? -7.847 -14.782 10.252 1.00 73.81 201 LYS A CA 1
ATOM 1633 C C . LYS A 1 201 ? -6.872 -15.057 11.396 1.00 73.81 201 LYS A C 1
ATOM 1635 O O . LYS A 1 201 ? -5.924 -15.838 11.192 1.00 73.81 201 LYS A O 1
#

Sequence (201 aa):
MYRVHDGHPLQIGGPRQYLADEHLPFEKLQTWHKVYLQQKAYHDHTTPLPSQTLNVCPPNPDWLKGRYDAAFVNIDDMAKWPLSGLEGHAVCELRLIFRPIPPRGQPATWWSDMFLVYTTQFDLRARDPITGMFSLKRSTRSSGIAMGDVFPLTQLRALAPIVPKFGAVADVRLTSRTSSSYSTHFYLNHFFERELFYAIK

pLDDT: mean 86.41, std 16.69, range [23.28, 97.62]

Organism: NCBI:txid495285

Radius of gyration: 18.26 Å; Cα contacts (8 Å, |Δi|>4): 376; chains: 1; bounding box: 43×42×49 Å

Solvent-accessible surface area (backbone atoms only — not comparable to full-atom values): 11906 Å² total; per-residue (Å²): 137,82,83,80,78,72,98,59,72,78,78,80,83,67,88,78,81,79,65,92,83,67,78,68,82,42,79,48,71,50,74,46,45,65,49,77,48,69,48,52,40,77,94,40,77,83,46,72,46,81,67,44,80,44,38,22,35,70,61,42,96,94,31,79,75,17,44,62,38,34,24,32,31,58,74,32,91,86,43,45,86,54,83,42,33,63,54,45,42,44,49,29,36,38,64,38,34,34,30,49,38,60,52,90,91,60,81,85,51,96,60,49,84,41,51,31,29,35,28,35,38,40,43,81,48,68,62,38,88,86,80,67,30,35,31,30,32,59,32,53,43,98,85,67,48,72,35,59,54,76,41,57,50,85,33,59,71,45,82,38,56,69,41,71,58,70,63,100,64,74,62,88,72,58,43,101,67,35,25,78,80,75,46,58,38,28,29,43,45,44,80,78,41,74,57,49,34,69,28,62,106

Nearest PDB structures (foldseek):
  8y0w-assembly1_5  TM=3.275E-01  e=2.029E+00  Homo sapiens
  6zym-assembly1_u  TM=1.680E-01  e=8.675E+00  Homo sapiens

InterPro domains:
  IPR049233 Domain of unknown function DUF6830 [PF20722] (7-125)

Secondary structure (DSSP, 8-state):
-----------TT------TTPPPS-SEEEEESEEEE--B-SS-TTSBPPPEEEEEEPS-SS-TT-EE-EEEEE--TT--TTTTTTTTEEEEEEEEEEEEEPPTTSPPPTTTT--EEEEEEEEEEEEPTTT-PEEEEE-B-TTSPBPEEEEEGGGEEEE--EEE---SS--TT--TTTHHHH-SEEEE-TTS-HHHHHHT-

Mean predicted aligned error: 7.33 Å

Foldseek 3Di:
DDDDDDDDQPPAFDPDDDPPPDDDQFDDKDWDFKDWAWAAFQVDRVHIDHTDIFGQAPADPVQNHTGWFKFKFQRDPPDDPLANFPVRIFIWTWHIWIAGDGDPPDDDDPRNPFTKTKTFGWDWADQDPPVRFIKTFFDADPVRHTRIDMDGPVRTHGTFDKAADADPDRDPQCDPRCNVPPGRMITRPLVPDPRSVVSHD